Protein 3L6G (pdb70)

InterPro domains:
  IPR000515 ABC transporter type 1, transmembrane domain MetI-like [PF00528] (112-274)
  IPR000515 ABC transporter type 1, transmembrane domain MetI-like [PS50928] (94-273)
  IPR000515 ABC transporter type 1, transmembrane domain MetI-like [cd06261] (112-269)
  IPR007210 ABC-type glycine betaine transport system, substrate-binding domain [PF04069] (321-562)
  IPR035906 MetI-like superfamily [G3DSA:1.10.3720.10] (85-277)
  IPR035906 MetI-like superfamily [SSF161098] (88-275)

CATH classification: 3.40.190.10 (+1 more: 3.40.190.100)

Secondary structure (DSSP, 8-state):
-EEEEEEE-S-HHHHHHHHHHHHHHHHTTEEEEEEE--HHHHHHHHHTTSSSEEEEEEETTTTHHHHHHHGGGEEEEEEEEEEEEEEEEEETTS---BGGG-SSGGGGEEE---TT-HHHHHHHHHHTT-GGGTT-EEE---HHHHHHHHHHHHHTT----EEEEES-THHHHS-EEEPB-TT-TT---EEEEEEEETTHHHH-HHHHHHHHH----HHHHHHHHHHHHTT--HHHHHHHHHHHTHHHHHGGGS--

Foldseek 3Di:
DAEFFEEEAPDLLQLQQVLLLVLLVVVVPYDYHYYHDHPLVRLVCQLVVVGFKYQFAKDDPPCVVSCVVRVVSWAWLWFQEWFKFKAKKWAPPDPAAAPLPDACFPNLEEEEAACPDPLNVLVVVLLVPHPRSVPHYYDYDHPVVSVVVVVVCVVVVGIHIYTGIFPALVVVVGPMDGHHDVVQSRHGGIGRTMIGGVCCCPPRVQVVQLSSLNHDYRVLSNQLSNCVVVPDDSNVSSVVSCVVVVVSSVRSRDDD

Solvent-accessible surface area: 12550 Å² total; per-residue (Å²): 190,68,121,4,26,0,5,35,3,116,101,99,11,0,25,0,1,4,21,0,0,13,29,0,0,100,99,52,53,12,106,17,115,51,55,46,52,109,34,51,71,0,0,85,23,0,20,112,36,120,3,11,0,0,0,0,0,29,23,80,78,77,3,107,69,27,85,135,138,35,4,184,55,8,45,72,40,19,58,3,1,141,30,1,82,47,4,0,0,0,1,40,76,10,138,11,91,10,0,91,78,0,79,110,41,19,132,76,28,0,26,0,11,72,94,81,25,62,11,1,64,20,0,88,126,0,21,134,44,6,138,51,1,174,100,18,139,26,58,61,53,41,35,44,46,0,22,99,36,0,14,78,12,42,150,114,131,125,67,15,0,0,0,0,59,12,4,14,21,0,43,71,107,39,108,19,50,50,6,54,34,85,125,40,23,4,51,116,60,17,49,1,10,2,0,0,36,113,23,0,131,178,110,16,64,72,0,33,94,5,1,74,54,4,80,11,76,34,166,23,0,14,38,2,10,25,40,46,94,100,64,84,70,37,81,75,1,0,107,52,14,4,139,114,48,68,149,76,0,42,104,2,42,126,55,152

Nearest PDB structures (foldseek):
  3l6h-assembly1_A  TM=8.048E-01  e=1.068E-53  Lactococcus lactis
  7ahd-assembly1_A  TM=8.244E-01  e=5.109E-48  Lactococcus lactis subsp. lactis
  7ahh-assembly1_A  TM=7.921E-01  e=5.109E-48  Lactococcus lactis subsp. lactis
  3tmg-assembly4_D  TM=7.550E-01  e=5.437E-30  Borreliella burgdorferi
  2reg-assembly2_B  TM=7.180E-01  e=3.694E-23  unclassified

Organism: Lactococcus lactis subsp. lactis (strain IL1403) (NCBI:txid272623)

Radius of gyration: 19.83 Å; Cα contacts (8 Å, |Δi|>4): 473; chains: 1; bounding box: 38×62×31 Å

Sequence (256 aa):
DKKVDLVYMMNWDSEVASINVLTQAMKEHGFDVKTTALDNAVAWQTVANGQQADGMVSAWLPNTTHKTQWQKYGKSVDLLGPNLKGAKVGFVVPSYMNVNSIEDLTNQANKTITGIEPGAGVMAASEKTLNSYDNLKDWKLVPSSSGAMTVALGEAIKQHKDIVITGWSPHWMFNKYDLKYLADPKGTMGTSENINTIVRKGLKKENPEAYKVLDKFNWTTKDMEAVMLDIQNGKTPEEAAKNWIKDHQKEVDKWFKGS

Structure (mmCIF, N/CA/C/O backbone):
data_3L6G
#
_entry.id   3L6G
#
_cell.length_a   68.131
_cell.length_b   68.131
_cell.length_c   109.143
_cell.angle_alpha   90.000
_cell.angle_beta   90.000
_cell.angle_gamma   90.000
#
_symmetry.space_group_name_H-M   'P 41 21 2'
#
loop_
_entity.id
_entity.type
_entity.pdbx_description
1 polymer 'Betaine ABC transporter permease and substrate binding protein'
2 non-polymer 2-[3-(2-HYDROXY-1,1-DIHYDROXYMETHYL-ETHYLAMINO)-PROPYLAMINO]-2-HYDROXYMETHYL-PROPANE-1,3-DIOL
3 water water
#
loop_
_atom_site.group_PDB
_atom_site.id
_atom_site.type_symbol
_atom_site.label_atom_id
_atom_site.label_alt_id
_atom_site.label_comp_id
_atom_site.label_asym_id
_atom_site.label_entity_id
_atom_site.label_seq_id
_atom_site.pdbx_PDB_ins_code
_atom_site.Cartn_x
_atom_site.Cartn_y
_atom_site.Cartn_z
_atom_site.occupancy
_atom_site.B_iso_or_equiv
_atom_site.auth_seq_id
_atom_site.auth_comp_id
_atom_site.auth_asym_id
_atom_site.auth_atom_id
_atom_site.pdbx_PDB_model_num
ATOM 1 N N . ASP A 1 1 ? 36.134 -29.137 32.128 1.00 55.10 320 ASP A N 1
ATOM 2 C CA . ASP A 1 1 ? 34.759 -29.039 31.642 1.00 52.27 320 ASP A CA 1
ATOM 3 C C . ASP A 1 1 ? 33.985 -27.920 32.356 1.00 47.51 320 ASP A C 1
ATOM 4 O O . ASP A 1 1 ? 32.868 -28.111 32.831 1.00 47.85 320 ASP A O 1
ATOM 9 N N . LYS A 1 2 ? 34.600 -26.752 32.432 1.00 26.85 321 LYS A N 1
ATOM 10 C CA . LYS A 1 2 ? 33.985 -25.600 33.080 1.00 23.03 321 LYS A CA 1
ATOM 11 C C . LYS A 1 2 ? 33.155 -24.834 32.066 1.00 17.70 321 LYS A C 1
ATOM 12 O O . LYS A 1 2 ? 33.617 -24.609 30.937 1.00 17.53 321 LYS A O 1
ATOM 18 N N . LYS A 1 3 ? 31.939 -24.445 32.431 1.00 18.66 322 LYS A N 1
ATOM 19 C CA . LYS A 1 3 ? 31.132 -23.643 31.499 1.00 18.83 322 LYS A CA 1
ATOM 20 C C . LYS A 1 3 ? 30.263 -22.638 32.210 1.00 14.73 322 LYS A C 1
ATOM 21 O O . LYS A 1 3 ? 29.992 -22.803 33.400 1.00 14.02 322 LYS A O 1
ATOM 27 N N . VAL A 1 4 ? 29.769 -21.650 31.455 1.00 12.29 323 VAL A N 1
ATOM 28 C CA . VAL A 1 4 ? 28.895 -20.615 32.037 1.00 12.85 323 VAL A CA 1
ATOM 29 C C . VAL A 1 4 ? 28.115 -19.923 30.916 1.00 15.48 323 VAL A C 1
ATOM 30 O O . VAL A 1 4 ? 28.690 -19.678 29.831 1.00 17.08 323 VAL A O 1
ATOM 34 N N . ASP A 1 5 ? 26.838 -19.609 31.173 1.00 19.78 324 ASP A N 1
ATOM 35 C CA . ASP A 1 5 ? 25.896 -19.017 30.201 1.00 19.26 324 ASP A CA 1
ATOM 36 C C . ASP A 1 5 ? 25.461 -17.677 30.802 1.00 18.67 324 ASP A C 1
ATOM 37 O O . ASP A 1 5 ? 24.723 -17.649 31.770 1.00 18.29 324 ASP A O 1
ATOM 42 N N . LEU A 1 6 ? 25.954 -16.577 30.257 1.00 9.55 325 LEU A N 1
ATOM 43 C CA . LEU A 1 6 ? 25.683 -15.249 30.855 1.00 12.18 325 LEU A CA 1
ATOM 44 C C . LEU A 1 6 ? 24.836 -14.396 29.884 1.00 11.11 325 LEU A C 1
ATOM 45 O O . LEU A 1 6 ? 25.005 -14.488 28.659 1.00 13.36 325 LEU A O 1
ATOM 50 N N . VAL A 1 7 ? 23.991 -13.525 30.429 1.00 11.70 326 VAL A N 1
ATOM 51 C CA . VAL A 1 7 ? 23.180 -12.628 29.599 1.00 11.30 326 VAL A CA 1
ATOM 52 C C . VAL A 1 7 ? 23.441 -11.212 30.100 1.00 14.18 326 VAL A C 1
ATOM 53 O O . VAL A 1 7 ? 23.769 -11.023 31.270 1.00 11.49 326 VAL A O 1
ATOM 57 N N . TYR A 1 8 ? 23.300 -10.217 29.222 1.00 8.50 327 TYR A N 1
ATOM 58 C CA . TYR A 1 8 ? 23.444 -8.843 29.668 1.00 10.41 327 TYR A CA 1
ATOM 59 C C . TYR A 1 8 ? 22.532 -8.002 28.803 1.00 14.58 327 TYR A C 1
ATOM 60 O O . TYR A 1 8 ? 21.941 -8.523 27.871 1.00 10.49 327 TYR A O 1
ATOM 69 N N A MET A 1 9 ? 22.430 -6.713 29.125 0.45 14.57 328 MET A N 1
ATOM 70 N N B MET A 1 9 ? 22.393 -6.717 29.133 0.55 14.58 328 MET A N 1
ATOM 71 C CA A MET A 1 9 ? 21.713 -5.765 28.275 0.45 16.75 328 MET A CA 1
ATOM 72 C CA B MET A 1 9 ? 21.679 -5.790 28.248 0.55 16.75 328 MET A CA 1
ATOM 73 C C A MET A 1 9 ? 22.713 -4.853 27.581 0.45 18.41 328 MET A C 1
ATOM 74 C C B MET A 1 9 ? 22.688 -4.849 27.590 0.55 18.40 328 MET A C 1
ATOM 75 O O A MET A 1 9 ? 23.800 -4.596 28.096 0.45 15.12 328 MET A O 1
ATOM 76 O O B MET A 1 9 ? 23.758 -4.579 28.135 0.55 15.13 328 MET A O 1
ATOM 85 N N . ASN A 1 10 ? 22.347 -4.381 26.396 1.00 16.31 329 ASN A N 1
ATOM 86 C CA . ASN A 1 10 ? 23.320 -3.693 25.540 1.00 20.07 329 ASN A CA 1
ATOM 87 C C . ASN A 1 10 ? 23.530 -2.206 25.906 1.00 20.03 329 ASN A C 1
ATOM 88 O O . ASN A 1 10 ? 23.193 -1.327 25.134 1.00 23.98 329 ASN A O 1
ATOM 93 N N . TRP A 1 11 ? 24.038 -1.953 27.109 1.00 11.96 330 TRP A N 1
ATOM 94 C CA . TRP A 1 11 ? 24.421 -0.602 27.573 1.00 11.58 330 TRP A CA 1
ATOM 95 C C . TRP A 1 11 ? 25.954 -0.515 27.604 1.00 9.35 330 TRP A C 1
ATOM 96 O O . TRP A 1 11 ? 26.614 -1.549 27.838 1.00 12.47 330 TRP A O 1
ATOM 107 N N . ASP A 1 12 ? 26.534 0.666 27.416 1.00 12.98 331 ASP A N 1
ATOM 108 C CA . ASP A 1 12 ? 28.011 0.765 27.394 1.00 13.52 331 ASP A CA 1
ATOM 109 C C . ASP A 1 12 ? 28.690 0.241 28.691 1.00 14.16 331 ASP A C 1
ATOM 110 O O . ASP A 1 12 ? 29.784 -0.346 28.622 1.00 12.86 331 ASP A O 1
ATOM 115 N N . SER A 1 13 ? 28.056 0.442 29.854 1.00 10.79 332 SER A N 1
ATOM 116 C CA . SER A 1 13 ? 28.575 -0.112 31.108 1.00 8.61 332 SER A CA 1
ATOM 117 C C . SER A 1 13 ? 28.685 -1.629 31.059 1.00 12.31 332 SER A C 1
ATOM 118 O O . SER A 1 13 ? 29.729 -2.210 31.450 1.00 8.17 332 SER A O 1
ATOM 121 N N . GLU A 1 14 ? 27.591 -2.265 30.624 1.00 9.63 333 GLU A N 1
ATOM 122 C CA . GLU A 1 14 ? 27.505 -3.720 30.596 1.00 11.68 333 GLU A CA 1
ATOM 123 C C . GLU A 1 14 ? 28.394 -4.317 29.515 1.00 10.31 333 GLU A C 1
ATOM 124 O O . GLU A 1 14 ? 28.916 -5.389 29.689 1.00 12.67 333 GLU A O 1
ATOM 130 N N . VAL A 1 15 ? 28.532 -3.655 28.383 1.00 10.26 334 VAL A N 1
ATOM 131 C CA . VAL A 1 15 ? 29.461 -4.155 27.337 1.00 10.14 334 VAL A CA 1
ATOM 132 C C . VAL A 1 15 ? 30.869 -4.221 27.949 1.00 12.82 334 VAL A C 1
ATOM 133 O O . VAL A 1 15 ? 31.615 -5.197 27.744 1.00 13.05 334 VAL A O 1
ATOM 137 N N . ALA A 1 16 ? 31.223 -3.204 28.750 1.00 12.61 335 ALA A N 1
ATOM 138 C CA . ALA A 1 16 ? 32.549 -3.227 29.442 1.00 10.52 335 ALA A CA 1
ATOM 139 C C . ALA A 1 16 ? 32.678 -4.398 30.415 1.00 10.88 335 ALA A C 1
ATOM 140 O O . ALA A 1 16 ? 33.650 -5.157 30.361 1.00 11.18 335 ALA A O 1
ATOM 142 N N . SER A 1 17 ? 31.729 -4.533 31.344 1.00 10.36 336 SER A N 1
ATOM 143 C CA . SER A 1 17 ? 31.872 -5.568 32.375 1.00 9.06 336 SER A CA 1
ATOM 144 C C . SER A 1 17 ? 31.777 -6.955 31.782 1.00 11.24 336 SER A C 1
ATOM 145 O O . SER A 1 17 ? 32.523 -7.876 32.197 1.00 9.10 336 SER A O 1
ATOM 148 N N . ILE A 1 18 ? 30.871 -7.150 30.817 1.00 9.63 337 ILE A N 1
ATOM 149 C CA . ILE A 1 18 ? 30.652 -8.531 30.314 1.00 10.62 337 ILE A CA 1
ATOM 150 C C . ILE A 1 18 ? 31.863 -9.011 29.486 1.00 10.86 337 ILE A C 1
ATOM 151 O O . ILE A 1 18 ? 32.226 -10.194 29.519 1.00 11.40 337 ILE A O 1
ATOM 156 N N . ASN A 1 19 ? 32.565 -8.090 28.828 1.00 12.21 338 ASN A N 1
ATOM 157 C CA . ASN A 1 19 ? 33.770 -8.488 28.080 1.00 11.44 338 ASN A CA 1
ATOM 158 C C . ASN A 1 19 ? 34.968 -8.772 29.008 1.00 9.06 338 ASN A C 1
ATOM 159 O O . ASN A 1 19 ? 35.695 -9.702 28.779 1.00 10.45 338 ASN A O 1
ATOM 164 N N . VAL A 1 20 ? 35.148 -7.975 30.057 1.00 9.32 339 VAL A N 1
ATOM 165 C CA . VAL A 1 20 ? 36.160 -8.291 31.086 1.00 10.01 339 VAL A CA 1
ATOM 166 C C . VAL A 1 20 ? 35.859 -9.645 31.735 1.00 11.01 339 VAL A C 1
ATOM 167 O O . VAL A 1 20 ? 36.733 -10.504 31.851 1.00 11.48 339 VAL A O 1
ATOM 171 N N . LEU A 1 21 ? 34.626 -9.872 32.167 1.00 11.13 340 LEU A N 1
ATOM 172 C CA . LEU A 1 21 ? 34.348 -11.159 32.829 1.00 13.05 340 LEU A CA 1
ATOM 173 C C . LEU A 1 21 ? 34.506 -12.320 31.814 1.00 11.29 340 LEU A C 1
ATOM 174 O O . LEU A 1 21 ? 35.049 -13.414 32.155 1.00 9.23 340 LEU A O 1
ATOM 179 N N . THR A 1 22 ? 34.004 -12.130 30.591 1.00 10.47 341 THR A N 1
ATOM 180 C CA . THR A 1 22 ? 34.129 -13.179 29.577 1.00 9.49 341 THR A CA 1
ATOM 181 C C . THR A 1 22 ? 35.609 -13.515 29.304 1.00 10.22 341 THR A C 1
ATOM 182 O O . THR A 1 22 ? 35.997 -14.706 29.237 1.00 12.42 341 THR A O 1
ATOM 186 N N . GLN A 1 23 ? 36.424 -12.493 29.116 1.00 9.09 342 GLN A N 1
ATOM 187 C CA . GLN A 1 23 ? 37.822 -12.753 28.747 1.00 9.04 342 GLN A CA 1
ATOM 188 C C . GLN A 1 23 ? 38.548 -13.394 29.953 1.00 13.43 342 GLN A C 1
ATOM 189 O O . GLN A 1 23 ? 39.385 -14.300 29.782 1.00 12.47 342 GLN A O 1
ATOM 195 N N . ALA A 1 24 ? 38.237 -12.921 31.161 1.00 9.31 343 ALA A N 1
ATOM 196 C CA . ALA A 1 24 ? 38.818 -13.497 32.386 1.00 11.54 343 ALA A CA 1
ATOM 197 C C . ALA A 1 24 ? 38.452 -14.985 32.519 1.00 11.95 343 ALA A C 1
ATOM 198 O O . ALA A 1 24 ? 39.337 -15.835 32.706 1.00 10.25 343 ALA A O 1
ATOM 200 N N . MET A 1 25 ? 37.174 -15.329 32.343 1.00 8.73 344 MET A N 1
ATOM 201 C CA . MET A 1 25 ? 36.718 -16.724 32.518 1.00 9.67 344 MET A CA 1
ATOM 202 C C . MET A 1 25 ? 37.288 -17.624 31.410 1.00 13.39 344 MET A C 1
ATOM 203 O O . MET A 1 25 ? 37.690 -18.758 31.677 1.00 12.25 344 MET A O 1
ATOM 208 N N . LYS A 1 26 ? 37.345 -17.114 30.170 1.00 11.47 345 LYS A N 1
ATOM 209 C CA . LYS A 1 26 ? 38.030 -17.859 29.105 1.00 13.41 345 LYS A CA 1
ATOM 210 C C . LYS A 1 26 ? 39.485 -18.135 29.462 1.00 19.89 345 LYS A C 1
ATOM 211 O O . LYS A 1 26 ? 40.028 -19.213 29.181 1.00 14.62 345 LYS A O 1
ATOM 217 N N . GLU A 1 27 ? 40.136 -17.147 30.064 1.00 13.05 346 GLU A N 1
ATOM 218 C CA . GLU A 1 27 ? 41.558 -17.288 30.344 1.00 13.58 346 GLU A CA 1
ATOM 219 C C . GLU A 1 27 ? 41.758 -18.349 31.440 1.00 15.11 346 GLU A C 1
ATOM 220 O O . GLU A 1 27 ? 42.767 -19.050 31.505 1.00 14.80 346 GLU A O 1
ATOM 226 N N . HIS A 1 28 ? 40.767 -18.488 32.290 1.00 12.11 347 HIS A N 1
ATOM 227 C CA . HIS A 1 28 ? 40.793 -19.546 33.306 1.00 12.88 347 HIS A CA 1
ATOM 228 C C . HIS A 1 28 ? 40.077 -20.845 32.903 1.00 12.61 347 HIS A C 1
ATOM 229 O O . HIS A 1 28 ? 39.749 -21.670 33.768 1.00 16.44 347 HIS A O 1
ATOM 236 N N . GLY A 1 29 ? 39.856 -21.046 31.606 1.00 18.56 348 GLY A N 1
ATOM 237 C CA . GLY A 1 29 ? 39.454 -22.348 31.092 1.00 14.75 348 GLY A CA 1
ATOM 238 C C . GLY A 1 29 ? 37.949 -22.615 30.971 1.00 20.28 348 GLY A C 1
ATOM 239 O O . GLY A 1 29 ? 37.547 -23.762 30.680 1.00 16.57 348 GLY A O 1
ATOM 240 N N . PHE A 1 30 ? 37.112 -21.589 31.156 1.00 14.71 349 PHE A N 1
ATOM 241 C CA . PHE A 1 30 ? 35.676 -21.740 30.942 1.00 13.06 349 PHE A CA 1
ATOM 242 C C . PHE A 1 30 ? 35.271 -21.654 29.458 1.00 14.81 349 PHE A C 1
ATOM 243 O O . PHE A 1 30 ? 35.790 -20.865 28.696 1.00 13.74 349 PHE A O 1
ATOM 251 N N . ASP A 1 31 ? 34.297 -22.468 29.091 1.00 15.40 350 ASP A N 1
ATOM 252 C CA . ASP A 1 31 ? 33.518 -22.305 27.864 1.00 19.33 350 ASP A CA 1
ATOM 253 C C . ASP A 1 31 ? 32.406 -21.288 28.190 1.00 18.94 350 ASP A C 1
ATOM 254 O O . ASP A 1 31 ? 31.472 -21.590 28.948 1.00 21.82 350 ASP A O 1
ATOM 259 N N . VAL A 1 32 ? 32.522 -20.080 27.636 1.00 15.28 351 VAL A N 1
ATOM 260 C CA . VAL A 1 32 ? 31.618 -18.974 27.997 1.00 14.14 351 VAL A CA 1
ATOM 261 C C . VAL A 1 32 ? 30.691 -18.660 26.826 1.00 16.38 351 VAL A C 1
ATOM 262 O O . VAL A 1 32 ? 31.150 -18.450 25.728 1.00 16.37 351 VAL A O 1
ATOM 266 N N . LYS A 1 33 ? 29.393 -18.670 27.077 1.00 14.71 352 LYS A N 1
ATOM 267 C CA . LYS A 1 33 ? 28.385 -18.202 26.144 1.00 12.63 352 LYS A CA 1
ATOM 268 C C . LYS A 1 33 ? 27.863 -16.893 26.723 1.00 16.75 352 LYS A C 1
ATOM 269 O O . LYS A 1 33 ? 27.551 -16.844 27.908 1.00 15.90 352 LYS A O 1
ATOM 275 N N . THR A 1 34 ? 27.791 -15.829 25.925 1.00 14.07 353 THR A N 1
ATOM 276 C CA . THR A 1 34 ? 27.201 -14.552 26.397 1.00 15.89 353 THR A CA 1
ATOM 277 C C . THR A 1 34 ? 26.272 -14.002 25.316 1.00 17.13 353 THR A C 1
ATOM 278 O O . THR A 1 34 ? 26.570 -14.097 24.127 1.00 17.05 353 THR A O 1
ATOM 282 N N . THR A 1 35 ? 25.141 -13.469 25.718 1.00 13.42 354 THR A N 1
ATOM 283 C CA . THR A 1 35 ? 24.151 -13.004 24.769 1.00 12.12 354 THR A CA 1
ATOM 284 C C . THR A 1 35 ? 23.500 -11.743 25.311 1.00 11.79 354 THR A C 1
ATOM 285 O O . THR A 1 35 ? 23.099 -11.687 26.467 1.00 13.41 354 THR A O 1
ATOM 289 N N . ALA A 1 36 ? 23.370 -10.747 24.464 1.00 9.16 355 ALA A N 1
ATOM 290 C CA . ALA A 1 36 ? 22.671 -9.526 24.855 1.00 9.78 355 ALA A CA 1
ATOM 291 C C . ALA A 1 36 ? 21.186 -9.717 24.614 1.00 13.93 355 ALA A C 1
ATOM 292 O O . ALA A 1 36 ? 20.789 -10.215 23.551 1.00 12.88 355 ALA A O 1
ATOM 294 N N . LEU A 1 37 ? 20.369 -9.288 25.576 1.00 13.27 356 LEU A N 1
ATOM 295 C CA . LEU A 1 37 ? 18.913 -9.362 25.493 1.00 13.75 356 LEU A CA 1
ATOM 296 C C . LEU A 1 37 ? 18.277 -8.092 26.049 1.00 15.03 356 LEU A C 1
ATOM 297 O O . LEU A 1 37 ? 18.911 -7.355 26.806 1.00 15.47 356 LEU A O 1
ATOM 302 N N . ASP A 1 38 ? 16.994 -7.861 25.741 1.00 10.77 357 ASP A N 1
ATOM 303 C CA . ASP A 1 38 ? 16.284 -6.730 26.353 1.00 12.58 357 ASP A CA 1
ATOM 304 C C . ASP A 1 38 ? 16.337 -6.942 27.869 1.00 11.70 357 ASP A C 1
ATOM 305 O O . ASP A 1 38 ? 16.401 -8.083 28.343 1.00 13.63 357 ASP A O 1
ATOM 310 N N . ASN A 1 39 ? 16.275 -5.873 28.619 1.00 16.63 358 ASN A N 1
ATOM 311 C CA . ASN A 1 39 ? 16.371 -5.952 30.067 1.00 20.61 358 ASN A CA 1
ATOM 312 C C . ASN A 1 39 ? 15.371 -6.941 30.739 1.00 20.51 358 ASN A C 1
ATOM 313 O O . ASN A 1 39 ? 15.777 -7.817 31.498 1.00 17.50 358 ASN A O 1
ATOM 318 N N . ALA A 1 40 ? 14.078 -6.825 30.451 1.00 17.36 359 ALA A N 1
ATOM 319 C CA . ALA A 1 40 ? 13.089 -7.737 31.047 1.00 18.90 359 ALA A CA 1
ATOM 320 C C . ALA A 1 40 ? 13.315 -9.209 30.606 1.00 17.83 359 ALA A C 1
ATOM 321 O O . ALA A 1 40 ? 13.090 -10.181 31.346 1.00 15.18 359 ALA A O 1
ATOM 323 N N . VAL A 1 41 ? 13.725 -9.379 29.370 1.00 13.52 360 VAL A N 1
ATOM 324 C CA . VAL A 1 41 ? 13.993 -10.694 28.861 1.00 14.27 360 VAL A CA 1
ATOM 325 C C . VAL A 1 41 ? 15.208 -11.296 29.588 1.00 16.05 360 VAL A C 1
ATOM 326 O O . VAL A 1 41 ? 15.184 -12.453 29.992 1.00 13.20 360 VAL A O 1
ATOM 330 N N . ALA A 1 42 ? 16.274 -10.528 29.753 1.00 11.14 361 ALA A N 1
ATOM 331 C CA . ALA A 1 42 ? 17.449 -11.056 30.435 1.00 13.65 361 ALA A CA 1
ATOM 332 C C . ALA A 1 42 ? 17.093 -11.523 31.861 1.00 11.94 361 ALA A C 1
ATOM 333 O O . ALA A 1 42 ? 17.522 -12.598 32.337 1.00 10.58 361 ALA A O 1
ATOM 335 N N . TRP A 1 43 ? 16.295 -10.726 32.548 1.00 11.00 362 TRP A N 1
ATOM 336 C CA . TRP A 1 43 ? 15.948 -11.068 33.956 1.00 10.27 362 TRP A CA 1
ATOM 337 C C . TRP A 1 43 ? 15.152 -12.385 33.991 1.00 11.63 362 TRP A C 1
ATOM 338 O O . TRP A 1 43 ? 15.372 -13.272 34.850 1.00 8.88 362 TRP A O 1
ATOM 349 N N . GLN A 1 44 ? 14.232 -12.534 33.024 1.00 10.93 363 GLN A N 1
ATOM 350 C CA . GLN A 1 44 ? 13.380 -13.695 33.060 1.00 10.33 363 GLN A CA 1
ATOM 351 C C . GLN A 1 44 ? 14.183 -14.938 32.757 1.00 11.16 363 GLN A C 1
ATOM 352 O O . GLN A 1 44 ? 13.858 -15.987 33.277 1.00 10.19 363 GLN A O 1
ATOM 358 N N . THR A 1 45 ? 15.178 -14.847 31.859 1.00 9.53 364 THR A N 1
ATOM 359 C CA . THR A 1 45 ? 15.980 -16.038 31.560 1.00 10.12 364 THR A CA 1
ATOM 360 C C . THR A 1 45 ? 16.728 -16.517 32.784 1.00 11.36 364 THR A C 1
ATOM 361 O O . THR A 1 45 ? 16.868 -17.724 32.994 1.00 9.66 364 THR A O 1
ATOM 365 N N . VAL A 1 46 ? 17.193 -15.590 33.610 1.00 11.09 365 VAL A N 1
ATOM 366 C CA . VAL A 1 46 ? 17.915 -15.993 34.842 1.00 10.22 365 VAL A CA 1
ATOM 367 C C . VAL A 1 46 ? 16.887 -16.538 35.863 1.00 10.33 365 VAL A C 1
ATOM 368 O O . VAL A 1 46 ? 17.134 -17.566 36.500 1.00 11.74 365 VAL A O 1
ATOM 372 N N . ALA A 1 47 ? 15.730 -15.873 35.982 1.00 10.86 366 ALA A N 1
ATOM 373 C CA . ALA A 1 47 ? 14.679 -16.280 36.966 1.00 10.07 366 ALA A CA 1
ATOM 374 C C . ALA A 1 47 ? 14.176 -17.692 36.660 1.00 14.86 366 ALA A C 1
ATOM 375 O O . ALA A 1 47 ? 13.864 -18.461 37.585 1.00 16.75 366 ALA A O 1
ATOM 377 N N . ASN A 1 48 ? 14.146 -18.054 35.370 1.00 8.40 367 ASN A N 1
ATOM 378 C CA . ASN A 1 48 ? 13.627 -19.396 34.941 1.00 9.71 367 ASN A CA 1
ATOM 379 C C . ASN A 1 48 ? 14.709 -20.441 34.719 1.00 15.60 367 ASN A C 1
ATOM 380 O O . ASN A 1 48 ? 14.422 -21.573 34.338 1.00 15.19 367 ASN A O 1
ATOM 385 N N . GLY A 1 49 ? 15.957 -20.022 34.889 1.00 10.45 368 GLY A N 1
ATOM 386 C CA . GLY A 1 49 ? 17.094 -20.906 34.781 1.00 11.55 368 GLY A CA 1
ATOM 387 C C . GLY A 1 49 ? 17.562 -21.177 33.373 1.00 15.44 368 GLY A C 1
ATOM 388 O O . GLY A 1 49 ? 18.335 -22.094 33.163 1.00 15.08 368 GLY A O 1
ATOM 389 N N A GLN A 1 50 ? 17.065 -20.397 32.411 0.51 11.69 369 GLN A N 1
ATOM 390 N N B GLN A 1 50 ? 17.091 -20.396 32.408 0.49 11.79 369 GLN A N 1
ATOM 391 C CA A GLN A 1 50 ? 17.478 -20.502 31.004 0.51 11.33 369 GLN A CA 1
ATOM 392 C CA B GLN A 1 50 ? 17.509 -20.582 31.019 0.49 11.23 369 GLN A CA 1
ATOM 393 C C A GLN A 1 50 ? 18.935 -20.065 30.831 0.51 14.02 369 GLN A C 1
ATOM 394 C C B GLN A 1 50 ? 18.931 -20.036 30.799 0.49 14.02 369 GLN A C 1
ATOM 395 O O A GLN A 1 50 ? 19.643 -20.538 29.940 0.51 14.49 369 GLN A O 1
ATOM 396 O O B GLN A 1 50 ? 19.618 -20.419 29.848 0.49 14.20 369 GLN A O 1
ATOM 407 N N . ALA A 1 51 ? 19.359 -19.136 31.689 1.00 11.99 370 ALA A N 1
ATOM 408 C CA . ALA A 1 51 ? 20.726 -18.622 31.704 1.00 11.06 370 ALA A CA 1
ATOM 409 C C . ALA A 1 51 ? 21.267 -18.750 33.157 1.00 10.87 370 ALA A C 1
ATOM 410 O O . ALA A 1 51 ? 20.497 -18.804 34.112 1.00 10.93 370 ALA A O 1
ATOM 412 N N . ASP A 1 52 ? 22.576 -18.792 33.316 1.00 8.05 371 ASP A N 1
ATOM 413 C CA . ASP A 1 52 ? 23.183 -18.970 34.639 1.00 9.96 371 ASP A CA 1
ATOM 414 C C . ASP A 1 52 ? 23.149 -17.698 35.485 1.00 9.14 371 ASP A C 1
ATOM 415 O O . ASP A 1 52 ? 23.046 -17.795 36.719 1.00 7.58 371 ASP A O 1
ATOM 420 N N . GLY A 1 53 ? 23.318 -16.536 34.853 1.00 11.89 372 GLY A N 1
ATOM 421 C CA . GLY A 1 53 ? 23.336 -15.293 35.623 1.00 12.75 372 GLY A CA 1
ATOM 422 C C . GLY A 1 53 ? 23.562 -14.050 34.801 1.00 12.16 372 GLY A C 1
ATOM 423 O O . GLY A 1 53 ? 23.670 -14.101 33.575 1.00 10.36 372 GLY A O 1
ATOM 424 N N . MET A 1 54 ? 23.680 -12.932 35.487 1.00 8.46 373 MET A N 1
ATOM 425 C CA . MET A 1 54 ? 23.972 -11.641 34.857 1.00 12.34 373 MET A CA 1
ATOM 426 C C . MET A 1 54 ? 24.704 -10.830 35.881 1.00 11.77 373 MET A C 1
ATOM 427 O O . MET A 1 54 ? 24.550 -11.056 37.079 1.00 13.32 373 MET A O 1
ATOM 432 N N . VAL A 1 55 ? 25.543 -9.908 35.427 1.00 6.44 374 VAL A N 1
ATOM 433 C CA . VAL A 1 55 ? 26.314 -9.100 36.352 1.00 9.68 374 VAL A CA 1
ATOM 434 C C . VAL A 1 55 ? 25.786 -7.681 36.175 1.00 14.11 374 VAL A C 1
ATOM 435 O O . VAL A 1 55 ? 26.493 -6.714 36.486 1.00 8.84 374 VAL A O 1
ATOM 439 N N . SER A 1 56 ? 24.540 -7.564 35.701 1.00 9.47 375 SER A N 1
ATOM 440 C CA . SER A 1 56 ? 24.027 -6.225 35.284 1.00 10.39 375 SER A CA 1
ATOM 441 C C . SER A 1 56 ? 22.782 -5.770 36.051 1.00 10.35 375 SER A C 1
ATOM 442 O O . SER A 1 56 ? 21.984 -4.939 35.525 1.00 11.44 375 SER A O 1
ATOM 445 N N . ALA A 1 57 ? 22.623 -6.266 37.269 1.00 11.25 376 ALA A N 1
ATOM 446 C CA . ALA A 1 57 ? 21.456 -5.912 38.098 1.00 11.09 376 ALA A CA 1
ATOM 447 C C . ALA A 1 57 ? 21.652 -4.595 38.847 1.00 13.84 376 ALA A C 1
ATOM 448 O O . ALA A 1 57 ? 22.395 -4.514 39.810 1.00 10.30 376 ALA A O 1
ATOM 450 N N . TRP A 1 58 ? 20.993 -3.532 38.381 1.00 11.92 377 TRP A N 1
ATOM 451 C CA . TRP A 1 58 ? 21.222 -2.194 38.950 1.00 8.37 377 TRP A CA 1
ATOM 452 C C . TRP A 1 58 ? 20.173 -1.930 40.063 1.00 14.16 377 TRP A C 1
ATOM 453 O O . TRP A 1 58 ? 18.994 -1.872 39.789 1.00 13.51 377 TRP A O 1
ATOM 464 N N . LEU A 1 59 ? 20.618 -1.821 41.315 1.00 10.76 378 LEU A N 1
ATOM 465 C CA . LEU A 1 59 ? 19.677 -1.804 42.457 1.00 13.68 378 LEU A CA 1
ATOM 466 C C . LEU A 1 59 ? 20.039 -0.675 43.429 1.00 15.56 378 LEU A C 1
ATOM 467 O O . LEU A 1 59 ? 21.204 -0.380 43.579 1.00 14.56 378 LEU A O 1
ATOM 472 N N . PRO A 1 60 ? 19.038 -0.092 44.123 1.00 24.08 379 PRO A N 1
ATOM 473 C CA . PRO A 1 60 ? 17.642 -0.543 44.188 1.00 16.86 379 PRO A CA 1
ATOM 474 C C . PRO A 1 60 ? 16.687 0.098 43.195 1.00 21.16 379 PRO A C 1
ATOM 475 O O . PRO A 1 60 ? 15.595 -0.423 43.013 1.00 19.08 379 PRO A O 1
ATOM 479 N N . ASN A 1 61 ? 17.055 1.205 42.559 1.00 21.09 380 ASN A N 1
ATOM 480 C CA . ASN A 1 61 ? 16.063 1.940 41.764 1.00 17.62 380 ASN A CA 1
ATOM 481 C C . ASN A 1 61 ? 15.944 1.580 40.274 1.00 16.67 380 ASN A C 1
ATOM 482 O O . ASN A 1 61 ? 14.839 1.392 39.768 1.00 17.87 380 ASN A O 1
ATOM 487 N N A THR A 1 62 ? 17.058 1.539 39.549 0.18 14.83 381 THR A N 1
ATOM 488 N N B THR A 1 62 ? 17.082 1.480 39.585 0.82 14.68 381 THR A N 1
ATOM 489 C CA A THR A 1 62 ? 16.988 1.388 38.095 0.18 13.68 381 THR A CA 1
ATOM 490 C CA B THR A 1 62 ? 17.059 1.383 38.128 0.82 13.53 381 THR A CA 1
ATOM 491 C C A THR A 1 62 ? 16.222 0.128 37.695 0.18 15.83 381 THR A C 1
ATOM 492 C C B THR A 1 62 ? 16.314 0.127 37.642 0.82 15.82 381 THR A C 1
ATOM 493 O O A THR A 1 62 ? 15.330 0.181 36.843 0.18 16.91 381 THR A O 1
ATOM 494 O O B THR A 1 62 ? 15.516 0.198 36.688 0.82 17.14 381 THR A O 1
ATOM 501 N N . HIS A 1 63 ? 16.558 -1.000 38.312 1.00 10.84 382 HIS A N 1
ATOM 502 C CA . HIS A 1 63 ? 15.831 -2.249 38.038 1.00 12.16 382 HIS A CA 1
ATOM 503 C C . HIS A 1 63 ? 14.762 -2.594 39.117 1.00 13.80 382 HIS A C 1
ATOM 504 O O . HIS A 1 63 ? 14.472 -3.753 39.371 1.00 13.31 382 HIS A O 1
ATOM 511 N N . LYS A 1 64 ? 14.186 -1.578 39.755 1.00 17.87 383 LYS A N 1
ATOM 512 C CA . LYS A 1 64 ? 13.194 -1.820 40.820 1.00 18.61 383 LYS A CA 1
ATOM 513 C C . LYS A 1 64 ? 12.066 -2.737 40.321 1.00 19.34 383 LYS A C 1
ATOM 514 O O . LYS A 1 64 ? 11.660 -3.682 40.995 1.00 18.51 383 LYS A O 1
ATOM 520 N N . THR A 1 65 ? 11.552 -2.461 39.134 1.00 17.04 384 THR A N 1
ATOM 521 C CA . THR A 1 65 ? 10.424 -3.234 38.638 1.00 17.32 384 THR A CA 1
ATOM 522 C C . THR A 1 65 ? 10.819 -4.700 38.451 1.00 19.40 384 THR A C 1
ATOM 523 O O . THR A 1 65 ? 10.080 -5.609 38.840 1.00 18.23 384 THR A O 1
ATOM 527 N N . GLN A 1 66 ? 11.961 -4.943 37.812 1.00 14.01 385 GLN A N 1
ATOM 528 C CA . GLN A 1 66 ? 12.379 -6.309 37.585 1.00 14.43 385 GLN A CA 1
ATOM 529 C C . GLN A 1 66 ? 12.651 -7.035 38.932 1.00 9.63 385 GLN A C 1
ATOM 530 O O . GLN A 1 66 ? 12.378 -8.210 39.075 1.00 11.53 385 GLN A O 1
ATOM 536 N N . TRP A 1 67 ? 13.275 -6.340 39.881 1.00 10.68 386 TRP A N 1
ATOM 537 C CA . TRP A 1 67 ? 13.577 -6.943 41.187 1.00 10.09 386 TRP A CA 1
ATOM 538 C C . TRP A 1 67 ? 12.239 -7.296 41.885 1.00 12.78 386 TRP A C 1
ATOM 539 O O . TRP A 1 67 ? 12.129 -8.338 42.523 1.00 11.77 386 TRP A O 1
ATOM 550 N N . GLN A 1 68 ? 11.199 -6.470 41.709 1.00 12.03 387 GLN A N 1
ATOM 551 C CA . GLN A 1 68 ? 9.886 -6.786 42.318 1.00 14.03 387 GLN A CA 1
ATOM 552 C C . GLN A 1 68 ? 9.271 -8.058 41.718 1.00 16.59 387 GLN A C 1
ATOM 553 O O . GLN A 1 68 ? 8.757 -8.902 42.445 1.00 18.39 387 GLN A O 1
ATOM 559 N N . LYS A 1 69 ? 9.338 -8.183 40.382 1.00 15.40 388 LYS A N 1
ATOM 560 C CA . LYS A 1 69 ? 8.840 -9.378 39.678 1.00 14.87 388 LYS A CA 1
ATOM 561 C C . LYS A 1 69 ? 9.640 -10.649 39.911 1.00 16.91 388 LYS A C 1
ATOM 562 O O . LYS A 1 69 ? 9.061 -11.712 40.086 1.00 14.03 388 LYS A O 1
ATOM 568 N N . TYR A 1 70 ? 10.972 -10.556 39.886 1.00 12.69 389 TYR A N 1
ATOM 569 C CA . TYR A 1 70 ? 11.819 -11.758 39.802 1.00 13.41 389 TYR A CA 1
ATOM 570 C C . TYR A 1 70 ? 12.763 -11.980 40.990 1.00 11.85 389 TYR A C 1
ATOM 571 O O . TYR A 1 70 ? 13.406 -13.036 41.079 1.00 14.12 389 TYR A O 1
ATOM 580 N N . GLY A 1 71 ? 12.873 -11.003 41.873 1.00 13.51 390 GLY A N 1
ATOM 581 C CA . GLY A 1 71 ? 13.916 -11.048 42.921 1.00 14.76 390 GLY A CA 1
ATOM 582 C C . GLY A 1 71 ? 13.846 -12.284 43.790 1.00 17.73 390 GLY A C 1
ATOM 583 O O . GLY A 1 71 ? 14.870 -12.907 44.111 1.00 13.95 390 GLY A O 1
ATOM 584 N N . LYS A 1 72 ? 12.630 -12.675 44.167 1.00 10.61 391 LYS A N 1
ATOM 585 C CA . LYS A 1 72 ? 12.495 -13.784 45.069 1.00 14.38 391 LYS A CA 1
ATOM 586 C C . LYS A 1 72 ? 12.785 -15.096 44.294 1.00 14.41 391 LYS A C 1
ATOM 587 O O . LYS A 1 72 ? 12.986 -16.129 44.904 1.00 17.29 391 LYS A O 1
ATOM 593 N N . SER A 1 73 ? 12.849 -15.027 42.962 1.00 13.15 392 SER A N 1
ATOM 594 C CA . SER A 1 73 ? 13.107 -16.221 42.134 1.00 14.16 392 SER A CA 1
ATOM 595 C C . SER A 1 73 ? 14.5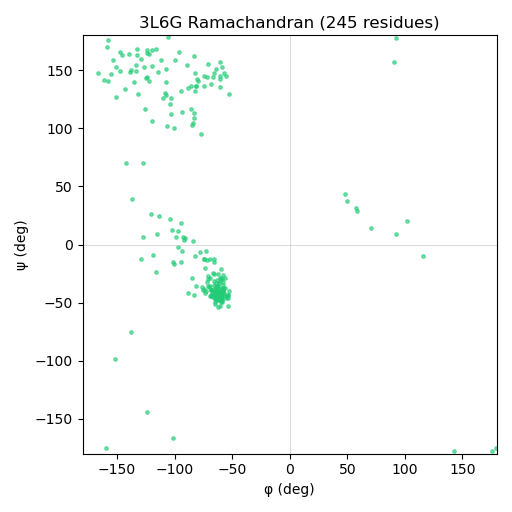74 -16.375 41.670 1.00 12.38 392 SER A C 1
ATOM 596 O O . SER A 1 73 ? 14.907 -17.262 40.868 1.00 14.21 392 SER A O 1
ATOM 599 N N . VAL A 1 74 ? 15.457 -15.518 42.152 1.00 12.56 393 VAL A N 1
ATOM 600 C CA . VAL A 1 74 ? 16.873 -15.592 41.773 1.00 9.88 393 VAL A CA 1
ATOM 601 C C . VAL A 1 74 ? 17.727 -15.490 43.048 1.00 14.87 393 VAL A C 1
ATOM 602 O O . VAL A 1 74 ? 17.215 -15.157 44.080 1.00 13.31 393 VAL A O 1
ATOM 606 N N . ASP A 1 75 ? 19.020 -15.772 42.954 1.00 13.04 394 ASP A N 1
ATOM 607 C CA . ASP A 1 75 ? 19.909 -15.609 44.093 1.00 12.70 394 ASP A CA 1
ATOM 608 C C . ASP A 1 75 ? 20.709 -14.313 43.852 1.00 15.69 394 ASP A C 1
ATOM 609 O O . ASP A 1 75 ? 21.535 -14.263 42.908 1.00 13.78 394 ASP A O 1
ATOM 614 N N . LEU A 1 76 ? 20.465 -13.274 44.666 1.00 13.25 395 LEU A N 1
ATOM 615 C CA . LEU A 1 76 ? 21.279 -12.034 44.539 1.00 9.94 395 LEU A CA 1
ATOM 616 C C . LEU A 1 76 ? 22.577 -12.243 45.315 1.00 13.59 395 LEU A C 1
ATOM 617 O O . LEU A 1 76 ? 22.539 -12.371 46.553 1.00 14.66 395 LEU A O 1
ATOM 622 N N . LEU A 1 77 ? 23.705 -12.300 44.616 1.00 7.37 396 LEU A N 1
ATOM 623 C CA . LEU A 1 77 ? 24.955 -12.670 45.261 1.00 8.26 396 LEU A CA 1
ATOM 624 C C . LEU A 1 77 ? 25.533 -11.437 45.978 1.00 13.52 396 LEU A C 1
ATOM 625 O O . LEU A 1 77 ? 26.125 -11.574 47.050 1.00 16.40 396 LEU A O 1
ATOM 630 N N . GLY A 1 78 ? 25.355 -10.257 45.377 1.00 11.87 397 GLY A N 1
ATOM 631 C CA . GLY A 1 78 ? 25.867 -9.035 45.976 1.00 12.10 397 GLY A CA 1
ATOM 632 C C . GLY A 1 78 ? 26.400 -8.083 44.915 1.00 10.93 397 GLY A C 1
ATOM 633 O O . GLY A 1 78 ? 26.313 -8.383 43.710 1.00 12.24 397 GLY A O 1
ATOM 634 N N . PRO A 1 79 ? 26.942 -6.939 45.363 1.00 10.17 398 PRO A N 1
ATOM 635 C CA . PRO A 1 79 ? 27.389 -5.887 44.437 1.00 10.55 398 PRO A CA 1
ATOM 636 C C . PRO A 1 79 ? 28.705 -6.309 43.759 1.00 11.44 398 PRO A C 1
ATOM 637 O O . PRO A 1 79 ? 29.621 -6.868 44.418 1.00 13.59 398 PRO A O 1
ATOM 641 N N . ASN A 1 80 ? 28.795 -6.088 42.462 1.00 8.21 399 ASN A N 1
ATOM 642 C CA . ASN A 1 80 ? 30.076 -6.192 41.774 1.00 6.04 399 ASN A CA 1
ATOM 643 C C . ASN A 1 80 ? 30.728 -4.827 41.493 1.00 8.96 399 ASN A C 1
ATOM 644 O O . ASN A 1 80 ? 31.928 -4.735 41.195 1.00 12.26 399 ASN A O 1
ATOM 649 N N . LEU A 1 81 ? 29.943 -3.761 41.622 1.00 7.98 400 LEU A N 1
ATOM 650 C CA . LEU A 1 81 ? 30.451 -2.390 41.459 1.00 6.75 400 LEU A CA 1
ATOM 651 C C . LEU A 1 81 ? 29.625 -1.435 42.305 1.00 10.23 400 LEU A C 1
ATOM 652 O O . LEU A 1 81 ? 28.393 -1.411 42.216 1.00 9.16 400 LEU A O 1
ATOM 657 N N . LYS A 1 82 ? 30.310 -0.645 43.146 1.00 9.36 401 LYS A N 1
ATOM 658 C CA . LYS A 1 82 ? 29.590 0.197 44.098 1.00 9.81 401 LYS A CA 1
ATOM 659 C C . LYS A 1 82 ? 29.674 1.668 43.665 1.00 13.28 401 LYS A C 1
ATOM 660 O O . LYS A 1 82 ? 30.710 2.101 43.206 1.00 14.77 401 LYS A O 1
ATOM 666 N N . GLY A 1 83 ? 28.583 2.407 43.796 1.00 12.37 402 GLY A N 1
ATOM 667 C CA . GLY A 1 83 ? 28.657 3.865 43.764 1.00 12.71 402 GLY A CA 1
ATOM 668 C C . GLY A 1 83 ? 28.234 4.508 42.447 1.00 13.47 402 GLY A C 1
ATOM 669 O O . GLY A 1 83 ? 28.598 5.649 42.156 1.00 12.75 402 GLY A O 1
ATOM 670 N N . ALA A 1 84 ? 27.476 3.787 41.631 1.00 9.55 403 ALA A N 1
ATOM 671 C CA . ALA A 1 84 ? 26.883 4.404 40.442 1.00 10.57 403 ALA A CA 1
ATOM 672 C C . ALA A 1 84 ? 25.990 5.536 40.933 1.00 10.78 403 ALA A C 1
ATOM 673 O 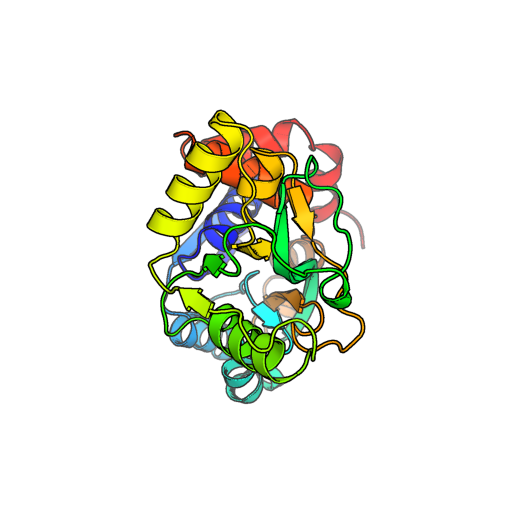O . ALA A 1 84 ? 25.347 5.406 41.941 1.00 12.37 403 ALA A O 1
ATOM 675 N N . LYS A 1 85 ? 25.948 6.644 40.208 1.00 12.79 404 LYS A N 1
ATOM 676 C CA . LYS A 1 85 ? 25.117 7.775 40.654 1.00 10.82 404 LYS A CA 1
ATOM 677 C C . LYS A 1 85 ? 24.775 8.701 39.482 1.00 14.17 404 LYS A C 1
ATOM 678 O O . LYS A 1 85 ? 25.292 8.506 38.367 1.00 11.46 404 LYS A O 1
ATOM 684 N N . VAL A 1 86 ? 23.951 9.726 39.744 1.00 11.04 405 VAL A N 1
ATOM 685 C CA . VAL A 1 86 ? 23.735 10.802 38.769 1.00 13.36 405 VAL A CA 1
ATOM 686 C C . VAL A 1 86 ? 23.848 12.146 39.500 1.00 13.63 405 VAL A C 1
ATOM 687 O O . VAL A 1 86 ? 23.764 12.211 40.737 1.00 12.83 405 VAL A O 1
ATOM 691 N N . GLY A 1 87 ? 24.032 13.236 38.752 1.00 10.96 406 GLY A N 1
ATOM 692 C CA . GLY A 1 87 ? 24.081 14.545 39.396 1.00 10.50 406 GLY A CA 1
ATOM 693 C C . GLY A 1 87 ? 24.402 15.650 38.398 1.00 12.64 406 GLY A C 1
ATOM 694 O O . GLY A 1 87 ? 24.533 15.369 37.210 1.00 1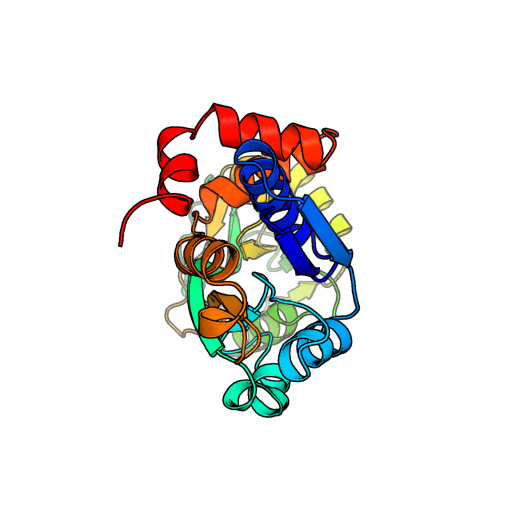2.18 406 GLY A O 1
ATOM 695 N N . PHE A 1 88 ? 24.525 16.890 38.889 1.00 11.24 407 PHE A N 1
ATOM 696 C CA . PHE A 1 88 ? 25.013 17.986 38.081 1.00 9.25 407 PHE A CA 1
ATOM 697 C C . PHE A 1 88 ? 26.541 17.881 38.113 1.00 13.09 407 PHE A C 1
ATOM 698 O O . PHE A 1 88 ? 27.130 17.744 39.184 1.00 15.05 407 PHE A O 1
ATOM 706 N N . VAL A 1 89 ? 27.165 17.972 36.937 1.00 8.50 408 VAL A N 1
ATOM 707 C CA . VAL A 1 89 ? 28.611 17.866 36.809 1.00 8.78 408 VAL A CA 1
ATOM 708 C C . VAL A 1 89 ? 29.192 19.107 36.121 1.00 11.37 408 VAL A C 1
ATOM 709 O O . VAL A 1 89 ? 28.579 19.639 35.188 1.00 11.20 408 VAL A O 1
ATOM 713 N N . VAL A 1 90 ? 30.379 19.533 36.546 1.00 12.46 409 VAL A N 1
ATOM 714 C CA . VAL A 1 90 ? 31.053 20.682 35.939 1.00 12.04 409 VAL A CA 1
ATOM 715 C C . VAL A 1 90 ? 32.515 20.338 35.673 1.00 13.32 409 VAL A C 1
ATOM 716 O O . VAL A 1 90 ? 33.060 19.481 36.340 1.00 11.11 409 VAL A O 1
ATOM 720 N N . PRO A 1 91 ? 33.157 20.996 34.700 1.00 14.72 410 PRO A N 1
ATOM 721 C CA . PRO A 1 91 ? 34.626 20.860 34.643 1.00 15.54 410 PRO A CA 1
ATOM 722 C C . PRO A 1 91 ? 35.297 21.287 35.970 1.00 20.10 410 PRO A C 1
ATOM 723 O O . PRO A 1 91 ? 34.816 22.160 36.681 1.00 15.67 410 PRO A O 1
ATOM 727 N N . SER A 1 92 ? 36.401 20.644 36.312 1.00 15.06 411 SER A N 1
ATOM 728 C CA . SER A 1 92 ? 36.996 20.899 37.604 1.00 22.06 411 SER A CA 1
ATOM 729 C C . SER A 1 92 ? 37.530 22.323 37.710 1.00 19.13 411 SER A C 1
ATOM 730 O O . SER A 1 92 ? 37.603 22.873 38.818 1.00 22.84 411 SER A O 1
ATOM 733 N N . TYR A 1 93 ? 37.851 22.935 36.575 1.00 16.79 412 TYR A N 1
ATOM 734 C CA . TYR A 1 93 ? 38.278 24.336 36.586 1.00 22.66 412 TYR A CA 1
ATOM 735 C C . TYR A 1 93 ? 37.222 25.339 37.016 1.00 24.76 412 TYR A C 1
ATOM 736 O O . TYR A 1 93 ? 37.562 26.496 37.241 1.00 21.73 412 TYR A O 1
ATOM 745 N N . MET A 1 94 ? 35.950 24.947 37.097 1.00 20.35 413 MET A N 1
ATOM 746 C CA . MET A 1 94 ? 34.920 25.889 37.575 1.00 18.26 413 MET A CA 1
ATOM 747 C C . MET A 1 94 ? 34.961 25.908 39.113 1.00 22.81 413 MET A C 1
ATOM 748 O O . MET A 1 94 ? 35.003 24.869 39.741 1.00 24.96 413 MET A O 1
ATOM 753 N N . ASN A 1 95 ? 34.882 27.089 39.715 1.00 32.82 414 ASN A N 1
ATOM 754 C CA . ASN A 1 95 ? 34.968 27.209 41.172 1.00 31.20 414 ASN A CA 1
ATOM 755 C C . ASN A 1 95 ? 33.849 26.566 41.980 1.00 35.31 414 ASN A C 1
ATOM 756 O O . ASN A 1 95 ? 34.093 26.045 43.075 1.00 39.75 414 ASN A O 1
ATOM 761 N N . VAL A 1 96 ? 32.625 26.617 41.460 1.00 23.16 415 VAL A N 1
ATOM 762 C CA . VAL A 1 96 ? 31.446 26.206 42.228 1.00 20.79 415 VAL A CA 1
ATOM 763 C C . VAL A 1 96 ? 31.564 24.740 42.643 1.00 26.69 415 VAL A C 1
ATOM 764 O O . VAL A 1 96 ? 32.085 23.902 41.896 1.00 19.52 415 VAL A O 1
ATOM 768 N N . ASN A 1 97 ? 31.060 24.422 43.829 1.00 24.12 416 ASN A N 1
ATOM 769 C CA . ASN A 1 97 ? 31.226 23.097 44.367 1.00 23.40 416 ASN A CA 1
ATOM 770 C C . ASN A 1 97 ? 29.934 22.480 44.830 1.00 22.28 416 ASN A C 1
ATOM 771 O O . ASN A 1 97 ? 29.873 21.291 45.114 1.00 21.72 416 ASN A O 1
ATOM 776 N N . SER A 1 98 ? 28.897 23.284 44.935 1.00 19.35 417 SER A N 1
ATOM 777 C CA . SER A 1 98 ? 27.621 22.798 45.395 1.00 20.41 417 SER A CA 1
ATOM 778 C C . SER A 1 98 ? 26.480 23.377 44.557 1.00 19.32 417 SER A C 1
ATOM 779 O O . SER A 1 98 ? 26.567 24.504 44.036 1.00 19.00 417 SER A O 1
ATOM 782 N N . ILE A 1 99 ? 25.403 22.616 44.427 1.00 14.76 418 ILE A N 1
ATOM 783 C CA . ILE A 1 99 ? 24.269 23.063 43.605 1.00 15.52 418 ILE A CA 1
ATOM 784 C C . ILE A 1 99 ? 23.702 24.385 44.175 1.00 22.26 418 ILE A C 1
ATOM 785 O O . ILE A 1 99 ? 23.197 25.196 43.435 1.00 21.39 418 ILE A O 1
ATOM 790 N N . GLU A 1 100 ? 23.776 24.576 45.493 1.00 21.48 419 GLU A N 1
ATOM 791 C CA . GLU A 1 100 ? 23.194 25.770 46.148 1.00 23.46 419 GLU A CA 1
ATOM 792 C C . GLU A 1 100 ? 24.034 27.004 45.898 1.00 24.74 419 GLU A C 1
ATOM 793 O O . GLU A 1 100 ? 23.600 28.127 46.145 1.00 28.44 419 GLU A O 1
ATOM 799 N N . ASP A 1 101 ? 25.232 26.788 45.382 1.00 26.93 420 ASP A N 1
ATOM 800 C CA . ASP A 1 101 ? 26.127 27.895 45.054 1.00 33.47 420 ASP A CA 1
ATOM 801 C C . ASP A 1 101 ? 26.021 28.378 43.587 1.00 28.73 420 ASP A C 1
ATOM 802 O O . ASP A 1 101 ? 26.663 29.362 43.221 1.00 31.73 420 ASP A O 1
ATOM 807 N N . LEU A 1 102 ? 25.239 27.700 42.740 1.00 18.37 421 LEU A N 1
ATOM 808 C CA . LEU A 1 102 ? 25.064 28.208 41.385 1.00 23.11 421 LEU A CA 1
ATOM 809 C C . LEU A 1 102 ? 24.298 29.532 41.421 1.00 26.58 421 LEU A C 1
ATOM 810 O O . LEU A 1 102 ? 23.389 29.699 42.211 1.00 27.88 421 LEU A O 1
ATOM 815 N N . THR A 1 103 ? 24.652 30.443 40.529 1.00 22.27 422 THR A N 1
ATOM 816 C CA . THR A 1 103 ? 23.953 31.722 40.439 1.00 23.78 422 THR A CA 1
ATOM 817 C C . THR A 1 103 ? 23.750 32.058 38.970 1.00 16.81 422 THR A C 1
ATOM 818 O O . THR A 1 103 ? 22.641 31.898 38.436 1.00 21.92 422 THR A O 1
ATOM 822 N N . ASN A 1 104 ? 24.813 32.481 38.296 1.00 20.51 423 ASN A N 1
ATOM 823 C CA . ASN A 1 104 ? 24.678 32.968 36.925 1.00 28.75 423 ASN A CA 1
ATOM 824 C C . ASN A 1 104 ? 25.624 32.286 35.937 1.00 25.41 423 ASN A C 1
ATOM 825 O O . ASN A 1 104 ? 25.700 32.700 34.790 1.00 23.87 423 ASN A O 1
ATOM 830 N N . GLN A 1 105 ? 26.354 31.269 36.383 1.00 21.57 424 GLN A N 1
ATOM 831 C CA . GLN A 1 105 ? 27.301 30.574 35.493 1.00 21.41 424 GLN A CA 1
ATOM 832 C C . GLN A 1 105 ? 26.575 29.944 34.301 1.00 18.49 424 GLN A C 1
ATOM 833 O O . GLN A 1 105 ? 25.355 29.652 34.370 1.00 21.85 424 GLN A O 1
ATOM 839 N N . ALA A 1 106 ? 27.321 29.722 33.221 1.00 15.39 425 ALA A N 1
ATOM 840 C CA . ALA A 1 106 ? 26.845 28.830 32.157 1.00 19.83 425 ALA A CA 1
ATOM 841 C C . ALA A 1 106 ? 25.510 29.264 31.577 1.00 16.86 425 ALA A C 1
ATOM 842 O O . ALA A 1 106 ? 24.657 28.433 31.202 1.00 13.44 425 ALA A O 1
ATOM 844 N N . ASN A 1 107 ? 25.274 30.573 31.565 1.00 20.50 426 ASN A N 1
ATOM 845 C CA . ASN A 1 107 ? 24.026 31.091 30.985 1.00 17.65 426 ASN A CA 1
ATOM 846 C C . ASN A 1 107 ? 22.763 30.521 31.661 1.00 18.20 426 ASN A C 1
ATOM 847 O O . ASN A 1 107 ? 21.704 30.391 31.032 1.00 18.54 426 ASN A O 1
ATOM 852 N N . LYS A 1 108 ? 22.901 30.173 32.946 1.00 18.95 427 LYS A N 1
ATOM 853 C CA . LYS A 1 108 ? 21.817 29.586 33.731 1.00 12.70 427 LYS A CA 1
ATOM 854 C C . LYS A 1 108 ? 21.133 28.437 32.997 1.00 15.04 427 LYS A C 1
ATOM 855 O O . LYS A 1 108 ? 19.912 28.291 33.051 1.00 14.03 427 LYS A O 1
ATOM 861 N N . THR A 1 109 ? 21.939 27.585 32.378 1.00 13.16 428 THR A N 1
ATOM 862 C CA . THR A 1 109 ? 21.393 26.442 31.638 1.00 12.64 428 THR A CA 1
ATOM 863 C C . THR A 1 109 ? 21.959 25.155 32.194 1.00 12.05 428 THR A C 1
ATOM 864 O O . THR A 1 109 ? 23.159 25.075 32.476 1.00 13.03 428 THR A O 1
ATOM 868 N N . ILE A 1 110 ? 21.114 24.124 32.285 1.00 10.14 429 ILE A N 1
ATOM 869 C CA . ILE A 1 110 ? 21.601 22.789 32.573 1.00 10.90 429 ILE A CA 1
ATOM 870 C C . ILE A 1 110 ? 21.546 22.054 31.247 1.00 11.16 429 ILE A C 1
ATOM 871 O O . ILE A 1 110 ? 20.478 21.953 30.605 1.00 12.31 429 ILE A O 1
ATOM 876 N N . THR A 1 111 ? 22.704 21.588 30.818 1.00 9.32 430 THR A N 1
ATOM 877 C CA . THR A 1 111 ? 22.817 20.922 29.539 1.00 7.62 430 THR A CA 1
ATOM 878 C C . THR A 1 111 ? 22.440 19.444 29.743 1.00 10.82 430 THR A C 1
ATOM 879 O O . THR A 1 111 ? 23.216 18.693 30.300 1.00 10.32 430 THR A O 1
ATOM 883 N N . GLY A 1 112 ? 21.234 19.046 29.348 1.00 13.59 431 GLY A N 1
ATOM 884 C CA . GLY A 1 112 ? 20.781 17.686 29.594 1.00 12.30 431 GLY A CA 1
ATOM 885 C C . GLY A 1 112 ? 20.857 16.727 28.396 1.00 13.25 431 GLY A C 1
ATOM 886 O O . GLY A 1 112 ? 21.449 17.037 27.387 1.00 12.76 431 GLY A O 1
ATOM 887 N N . ILE A 1 113 ? 20.195 15.571 28.515 1.00 11.74 432 ILE A N 1
ATOM 888 C CA . ILE A 1 113 ? 20.268 14.532 27.510 1.00 9.50 432 ILE A CA 1
ATOM 889 C C . ILE A 1 113 ? 18.819 14.205 27.046 1.00 12.68 432 ILE A C 1
ATOM 890 O O . ILE A 1 113 ? 17.981 15.128 26.943 1.00 13.75 432 ILE A O 1
ATOM 895 N N . GLU A 1 114 ? 18.517 12.935 26.752 1.00 13.52 433 GLU A N 1
ATOM 896 C CA . GLU A 1 114 ? 17.184 12.597 26.209 1.00 14.69 433 GLU A CA 1
ATOM 897 C C . GLU A 1 114 ? 16.110 12.996 27.243 1.00 15.94 433 GLU A C 1
ATOM 898 O O . GLU A 1 114 ? 16.283 12.709 28.436 1.00 17.74 433 GLU A O 1
ATOM 904 N N . PRO A 1 115 ? 15.012 13.646 26.787 1.00 21.60 434 PRO A N 1
ATOM 905 C CA . PRO A 1 115 ? 13.966 14.179 27.683 1.00 22.52 434 PRO A CA 1
ATOM 906 C C . PRO A 1 115 ? 13.375 13.131 28.593 1.00 32.70 434 PRO A C 1
ATOM 907 O O . PRO A 1 115 ? 12.957 13.472 29.707 1.00 32.61 434 PRO A O 1
ATOM 911 N N . GLY A 1 116 ? 13.359 11.875 28.147 1.00 24.76 435 GLY A N 1
ATOM 912 C CA . GLY A 1 116 ? 12.771 10.816 28.945 1.00 29.51 435 GLY A CA 1
ATOM 913 C C . GLY A 1 116 ? 13.640 10.174 30.018 1.00 32.52 435 GLY A C 1
ATOM 914 O O . GLY A 1 116 ? 13.194 9.243 30.685 1.00 31.66 435 GLY A O 1
ATOM 915 N N . ALA A 1 117 ? 14.860 10.667 30.206 1.00 24.20 436 ALA A N 1
ATOM 916 C CA . ALA A 1 117 ? 15.883 9.974 31.013 1.00 20.86 436 ALA A CA 1
ATOM 917 C C . ALA A 1 117 ? 15.709 10.226 32.496 1.00 24.22 436 ALA A C 1
ATOM 918 O O . ALA A 1 117 ? 15.266 11.285 32.884 1.00 26.10 436 ALA A O 1
ATOM 920 N N . GLY A 1 118 ? 16.051 9.239 33.320 1.00 26.48 437 GLY A N 1
ATOM 921 C CA . GLY A 1 118 ? 15.878 9.363 34.758 1.00 25.86 437 GLY A CA 1
ATOM 922 C C . GLY A 1 118 ? 16.627 10.554 35.336 1.00 23.68 437 GLY A C 1
ATOM 923 O O . GLY A 1 118 ? 16.154 11.218 36.246 1.00 23.25 437 GLY A O 1
ATOM 924 N N . VAL A 1 119 ? 17.823 10.829 34.835 1.00 21.52 438 VAL A N 1
ATOM 925 C CA . VAL A 1 119 ? 18.556 11.943 35.386 1.00 16.29 438 VAL A CA 1
ATOM 926 C C . VAL A 1 119 ? 17.798 13.239 35.057 1.00 16.18 438 VAL A C 1
ATOM 927 O O . VAL A 1 119 ? 17.906 14.227 35.771 1.00 16.45 438 VAL A O 1
ATOM 931 N N . MET A 1 120 ? 17.010 13.226 33.990 1.00 16.48 439 MET A N 1
ATOM 932 C CA . MET A 1 120 ? 16.300 14.422 33.601 1.00 16.79 439 MET A CA 1
ATOM 933 C C . MET A 1 120 ? 15.109 14.685 34.547 1.00 17.75 439 MET A C 1
ATOM 934 O O . MET A 1 120 ? 14.823 15.824 34.861 1.00 14.90 439 MET A O 1
ATOM 939 N N . ALA A 1 121 ? 14.402 13.649 34.979 1.00 21.27 440 ALA A N 1
ATOM 940 C CA . ALA A 1 121 ? 13.357 13.843 36.014 1.00 21.29 440 ALA A CA 1
ATOM 941 C C . ALA A 1 121 ? 13.962 14.416 37.303 1.00 22.18 440 ALA A C 1
ATOM 942 O O . ALA A 1 121 ? 13.421 15.338 37.903 1.00 21.41 440 ALA A O 1
ATOM 944 N N . ALA A 1 122 ? 15.087 13.860 37.735 1.00 15.14 441 ALA A N 1
ATOM 945 C CA . ALA A 1 122 ? 15.756 14.321 38.952 1.00 17.70 441 ALA A CA 1
ATOM 946 C C . ALA A 1 122 ? 16.218 15.780 38.788 1.00 18.18 441 ALA A C 1
ATOM 947 O O . ALA A 1 122 ? 16.136 16.563 39.698 1.00 17.54 441 ALA A O 1
ATOM 949 N N . SER A 1 123 ? 16.734 16.121 37.608 1.00 10.87 442 SER A N 1
ATOM 950 C CA . SER A 1 123 ? 17.168 17.494 37.314 1.00 11.13 442 SER A CA 1
ATOM 951 C C . SER A 1 123 ? 15.978 18.493 37.396 1.00 15.93 442 SER A C 1
ATOM 952 O O . SER A 1 123 ? 16.095 19.594 37.928 1.00 15.26 442 SER A O 1
ATOM 955 N N . GLU A 1 124 ? 14.836 18.109 36.831 1.00 16.71 443 GLU A N 1
ATOM 956 C CA . GLU A 1 124 ? 13.619 18.934 36.948 1.00 22.06 443 GLU A CA 1
ATOM 957 C C . GLU A 1 124 ? 13.229 19.157 38.418 1.00 24.28 443 GLU A C 1
ATOM 958 O O . GLU A 1 124 ? 12.966 20.301 38.862 1.00 24.07 443 GLU A O 1
ATOM 964 N N . LYS A 1 125 ? 13.216 18.080 39.190 1.00 23.09 444 LYS A N 1
ATOM 965 C CA . LYS A 1 125 ? 12.911 18.212 40.608 1.00 23.69 444 LYS A CA 1
ATOM 966 C C . LYS A 1 125 ? 13.915 19.144 41.264 1.00 23.57 444 LYS A C 1
ATOM 967 O O . LYS A 1 125 ? 13.559 19.996 42.102 1.00 23.39 444 LYS A O 1
ATOM 973 N N . THR A 1 126 ? 15.174 18.993 40.886 1.00 19.32 445 THR A N 1
ATOM 974 C CA . THR A 1 126 ? 16.252 19.759 41.484 1.00 15.13 445 THR A CA 1
ATOM 975 C C . THR A 1 126 ? 16.050 21.263 41.183 1.00 17.42 445 THR A C 1
ATOM 976 O O . THR A 1 126 ? 16.275 22.090 42.039 1.00 19.80 445 THR A O 1
ATOM 980 N N . LEU A 1 127 ? 15.630 21.588 39.968 1.00 20.30 446 LEU A N 1
ATOM 981 C CA . LEU A 1 127 ? 15.477 22.996 39.557 1.00 21.92 446 LEU A CA 1
ATOM 982 C C . LEU A 1 127 ? 14.282 23.625 40.265 1.00 29.48 446 LEU A C 1
ATOM 983 O O . LEU A 1 127 ? 14.232 24.836 40.453 1.00 31.10 446 LEU A O 1
ATOM 988 N N . ASN A 1 128 ? 13.312 22.797 40.631 1.00 17.06 447 ASN A N 1
ATOM 989 C CA . ASN A 1 128 ? 12.153 23.276 41.369 1.00 23.21 447 ASN A CA 1
ATOM 990 C C . ASN A 1 128 ? 12.333 23.152 42.881 1.00 28.93 447 ASN A C 1
ATOM 991 O O . ASN A 1 128 ? 11.391 23.431 43.612 1.00 31.56 447 ASN A O 1
ATOM 996 N N . SER A 1 129 ? 13.523 22.763 43.361 1.00 20.17 448 SER A N 1
ATOM 997 C CA . SER A 1 129 ? 13.727 22.626 44.810 1.00 20.09 448 SER A CA 1
ATOM 998 C C . SER A 1 129 ? 14.749 23.581 45.377 1.00 28.07 448 SER A C 1
ATOM 999 O O . SER A 1 129 ? 14.740 23.850 46.559 1.00 26.52 448 SER A O 1
ATOM 1002 N N . TYR A 1 130 ? 15.662 24.062 44.544 1.00 19.43 449 TYR A N 1
ATOM 1003 C CA . TYR A 1 130 ? 16.715 24.918 45.023 1.00 19.28 449 TYR A CA 1
ATOM 1004 C C . TYR A 1 130 ? 16.349 26.331 44.623 1.00 25.19 449 TYR A C 1
ATOM 1005 O O . TYR A 1 130 ? 16.098 26.593 43.443 1.00 22.51 449 TYR A O 1
ATOM 1014 N N . ASP A 1 131 ? 16.318 27.232 45.602 1.00 25.90 450 ASP A N 1
ATOM 1015 C CA . ASP A 1 131 ? 15.818 28.590 45.409 1.00 31.85 450 ASP A CA 1
ATOM 1016 C C . ASP A 1 131 ? 16.632 29.349 44.387 1.00 24.74 450 ASP A C 1
ATOM 1017 O O . ASP A 1 131 ? 16.098 30.070 43.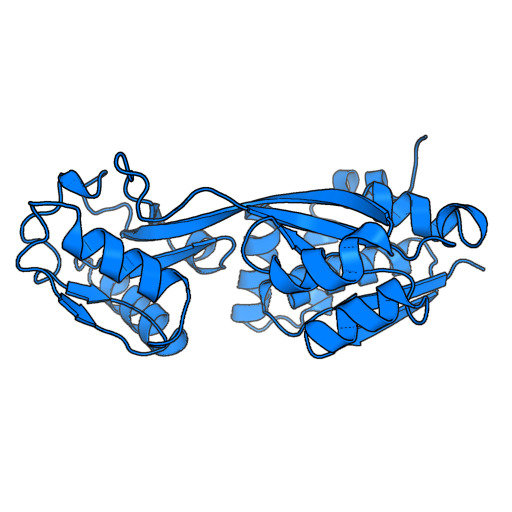556 1.00 28.83 450 ASP A O 1
ATOM 1022 N N . ASN A 1 132 ? 17.934 29.158 44.460 1.00 20.09 451 ASN A N 1
ATOM 1023 C CA . ASN A 1 132 ? 18.864 29.842 43.589 1.00 23.52 451 ASN A CA 1
ATOM 1024 C C . ASN A 1 132 ? 18.702 29.433 42.125 1.00 22.53 451 ASN A C 1
ATOM 1025 O O . ASN A 1 132 ? 19.194 30.142 41.241 1.00 23.51 451 ASN A O 1
ATOM 1030 N N . LEU A 1 133 ? 18.000 28.327 41.864 1.00 21.94 452 LEU A N 1
ATOM 1031 C CA . LEU A 1 133 ? 17.829 27.819 40.475 1.00 18.30 452 LEU A CA 1
ATOM 1032 C C . LEU A 1 133 ? 16.510 28.239 39.824 1.00 18.95 452 LEU A C 1
ATOM 1033 O O . LEU A 1 133 ? 16.114 27.706 38.797 1.00 20.04 452 LEU A O 1
ATOM 1038 N N . LYS A 1 134 ? 15.794 29.171 40.447 1.00 20.92 453 LYS A N 1
ATOM 1039 C CA . LYS A 1 134 ? 14.480 29.528 39.972 1.00 22.62 453 LYS A CA 1
ATOM 1040 C C . LYS A 1 134 ? 14.431 30.039 38.499 1.00 20.70 453 LYS A C 1
ATOM 1041 O O . LYS A 1 134 ? 13.444 29.804 37.781 1.00 24.33 453 LYS A O 1
ATOM 1047 N N . ASP A 1 135 ? 15.495 30.708 38.072 1.00 20.66 454 ASP A N 1
ATOM 1048 C CA . ASP A 1 135 ? 15.590 31.266 36.723 1.00 23.23 454 ASP A CA 1
ATOM 1049 C C . ASP A 1 135 ? 16.508 30.445 35.803 1.00 22.83 454 ASP A C 1
ATOM 1050 O O . ASP A 1 135 ? 17.014 30.959 34.809 1.00 18.19 454 ASP A O 1
ATOM 1055 N N . TRP A 1 136 ? 16.715 29.175 36.141 1.00 14.23 455 TRP A N 1
ATOM 1056 C CA . TRP A 1 136 ? 17.585 28.297 35.361 1.00 14.74 455 TRP A CA 1
ATOM 1057 C C . TRP A 1 136 ? 16.712 27.438 34.457 1.00 14.27 455 TRP A C 1
ATOM 1058 O O . TRP A 1 136 ? 15.529 27.271 34.720 1.00 14.61 455 TRP A O 1
ATOM 1069 N N . LYS A 1 137 ? 17.295 26.902 33.380 1.00 12.34 456 LYS A N 1
ATOM 1070 C CA . LYS A 1 137 ? 16.520 26.210 32.372 1.00 13.87 456 LYS A CA 1
ATOM 1071 C C . LYS A 1 137 ? 17.223 24.875 32.084 1.00 14.66 456 LYS A C 1
ATOM 1072 O O . LYS A 1 137 ? 18.437 24.857 31.837 1.00 14.41 456 LYS A O 1
ATOM 1078 N N . LEU A 1 138 ? 16.467 23.796 32.127 1.00 13.37 457 LEU A N 1
ATOM 1079 C CA . LEU A 1 138 ? 16.940 22.460 31.709 1.00 12.14 457 LEU A CA 1
ATOM 1080 C C . LEU A 1 138 ? 16.732 22.324 30.202 1.00 13.48 457 LEU A C 1
ATOM 1081 O O . LEU A 1 138 ? 15.609 22.407 29.735 1.00 12.87 457 LEU A O 1
ATOM 1086 N N . VAL A 1 139 ? 17.826 22.167 29.448 1.00 13.31 458 VAL A N 1
ATOM 1087 C CA . VAL A 1 139 ? 17.774 22.023 27.964 1.00 11.30 458 VAL A CA 1
ATOM 1088 C C . VAL A 1 139 ? 18.065 20.597 27.529 1.00 16.29 458 VAL A C 1
ATOM 1089 O O . VAL A 1 139 ? 19.204 20.158 27.538 1.00 11.76 458 VAL A O 1
ATOM 1093 N N . PRO A 1 140 ? 17.020 19.843 27.178 1.00 12.15 459 PRO A N 1
ATOM 1094 C CA . PRO A 1 140 ? 17.275 18.469 26.733 1.00 11.27 459 PRO A CA 1
ATOM 1095 C C . PRO A 1 140 ? 17.941 18.429 25.366 1.00 14.72 459 PRO A C 1
ATOM 1096 O O . PRO A 1 140 ? 17.850 19.382 24.575 1.00 15.04 459 PRO A O 1
ATOM 1100 N N . SER A 1 141 ? 18.654 17.342 25.090 1.00 15.07 460 SER A N 1
ATOM 1101 C CA . SER A 1 141 ? 19.116 17.089 23.730 1.00 16.60 460 SER A CA 1
ATOM 1102 C C . SER A 1 141 ? 19.235 15.574 23.550 1.00 16.77 460 SER A C 1
ATOM 1103 O O . SER A 1 141 ? 18.220 14.894 23.330 1.00 14.27 460 SER A O 1
ATOM 1106 N N . SER A 1 142 ? 20.453 15.057 23.680 1.00 11.87 461 SER A N 1
ATOM 1107 C CA . SER A 1 142 ? 20.690 13.583 23.671 1.00 11.04 461 SER A CA 1
ATOM 1108 C C . SER A 1 142 ? 22.009 13.324 24.352 1.00 11.83 461 SER A C 1
ATOM 1109 O O . SER A 1 142 ? 22.765 14.271 24.611 1.00 9.06 461 SER A O 1
ATOM 1112 N N . SER A 1 143 ? 22.324 12.057 24.640 1.00 12.65 462 SER A N 1
ATOM 1113 C CA . SER A 1 143 ? 23.563 11.792 25.343 1.00 12.12 462 SER A CA 1
ATOM 1114 C C . SER A 1 143 ? 24.726 12.197 24.479 1.00 14.09 462 SER A C 1
ATOM 1115 O O . SER A 1 143 ? 25.646 12.852 24.963 1.00 13.63 462 SER A O 1
ATOM 1118 N N . GLY A 1 144 ? 24.685 11.831 23.195 1.00 12.24 463 GLY A N 1
ATOM 1119 C CA . GLY A 1 144 ? 25.725 12.238 22.255 1.00 14.38 463 GLY A CA 1
ATOM 1120 C C . GLY A 1 144 ? 25.893 13.756 22.119 1.00 10.63 463 GLY A C 1
ATOM 1121 O O . GLY A 1 144 ? 27.034 14.276 22.125 1.00 12.07 463 GLY A O 1
ATOM 1122 N N . ALA A 1 145 ? 24.788 14.483 21.948 1.00 9.42 464 ALA A N 1
ATOM 1123 C CA . ALA A 1 145 ? 24.877 15.944 21.846 1.00 10.41 464 ALA A CA 1
ATOM 1124 C C . ALA A 1 145 ? 25.494 16.563 23.119 1.00 13.55 464 ALA A C 1
ATOM 1125 O O . ALA A 1 145 ? 26.239 17.561 23.061 1.00 11.35 464 ALA A O 1
ATOM 1127 N N . MET A 1 146 ? 25.155 15.998 24.278 1.00 12.02 465 MET A N 1
ATOM 1128 C CA . MET A 1 146 ? 25.660 16.525 25.558 1.00 14.00 465 MET A CA 1
ATOM 1129 C C . MET A 1 146 ? 27.185 16.326 25.645 1.00 11.47 465 MET A C 1
ATOM 1130 O O . MET A 1 146 ? 27.921 17.251 26.038 1.00 11.07 465 MET A O 1
ATOM 1135 N N . THR A 1 147 ? 27.668 15.156 25.247 1.00 11.37 466 THR A N 1
ATOM 1136 C CA . THR A 1 147 ? 29.108 14.925 25.378 1.00 13.70 466 THR A CA 1
ATOM 1137 C C . THR A 1 147 ? 29.888 15.742 24.351 1.00 14.97 466 THR A C 1
ATOM 1138 O O . THR A 1 147 ? 30.990 16.200 24.673 1.00 11.24 466 THR A O 1
ATOM 1142 N N . VAL A 1 148 ? 29.305 15.965 23.170 1.00 10.08 467 VAL A N 1
ATOM 1143 C CA . VAL A 1 148 ? 29.930 16.856 22.183 1.00 13.34 467 VAL A CA 1
ATOM 1144 C C . VAL A 1 148 ? 30.039 18.260 22.778 1.00 10.79 467 VAL A C 1
ATOM 1145 O O . VAL A 1 148 ? 31.091 18.875 22.688 1.00 10.61 467 VAL A O 1
ATOM 1149 N N . ALA A 1 149 ? 28.968 18.732 23.429 1.00 10.89 468 ALA A N 1
ATOM 1150 C CA . ALA A 1 149 ? 28.920 20.084 23.999 1.00 10.51 468 ALA A CA 1
ATOM 1151 C C . ALA A 1 149 ? 29.932 20.206 25.141 1.00 12.05 468 ALA A C 1
ATOM 1152 O O . ALA A 1 149 ? 30.644 21.229 25.279 1.00 11.77 468 ALA A O 1
ATOM 1154 N N . LEU A 1 150 ? 30.039 19.141 25.935 1.00 11.32 469 LEU A N 1
ATOM 1155 C CA . LEU A 1 150 ? 31.030 19.105 27.017 1.00 12.63 469 LEU A CA 1
ATOM 1156 C C . LEU A 1 150 ? 32.448 19.279 26.485 1.00 13.52 469 LEU A C 1
ATOM 1157 O O . LEU A 1 150 ? 33.271 20.026 27.072 1.00 12.65 469 LEU A O 1
ATOM 1162 N N . GLY A 1 151 ? 32.737 18.559 25.396 1.00 14.68 470 GLY A N 1
ATOM 1163 C CA . GLY A 1 151 ? 34.070 18.580 24.814 1.00 15.18 470 GLY A CA 1
ATOM 1164 C C . GLY A 1 151 ? 34.403 19.981 24.321 1.00 19.44 470 GLY A C 1
ATOM 1165 O O . GLY A 1 151 ? 35.502 20.481 24.558 1.00 18.97 470 GLY A O 1
ATOM 1166 N N . GLU A 1 152 ? 33.458 20.623 23.628 1.00 16.90 471 GLU A N 1
ATOM 1167 C CA . GLU A 1 152 ? 33.716 21.937 23.039 1.00 21.61 471 GLU A CA 1
ATOM 1168 C C . GLU A 1 152 ? 33.902 22.991 24.129 1.00 21.46 471 GLU A C 1
ATOM 1169 O O . GLU A 1 152 ? 34.745 23.855 24.019 1.00 19.28 471 GLU A O 1
ATOM 1175 N N . ALA A 1 153 ? 33.106 22.902 25.182 1.00 14.11 472 ALA A N 1
ATOM 1176 C CA . ALA A 1 153 ? 33.220 23.805 26.325 1.00 14.45 472 ALA A CA 1
ATOM 1177 C C . ALA A 1 153 ? 34.586 23.685 26.960 1.00 18.33 472 ALA A C 1
ATOM 1178 O O . ALA A 1 153 ? 35.218 24.689 27.276 1.00 13.88 472 ALA A O 1
ATOM 1180 N N . ILE A 1 154 ? 35.050 22.462 27.151 1.00 16.92 473 ILE A N 1
ATOM 1181 C CA . ILE A 1 154 ? 36.296 22.270 27.884 1.00 16.98 473 ILE A CA 1
ATOM 1182 C C . ILE A 1 154 ? 37.489 22.784 27.038 1.00 21.84 473 ILE A C 1
ATOM 1183 O O . ILE A 1 154 ? 38.460 23.379 27.562 1.00 19.83 473 ILE A O 1
ATOM 1188 N N . LYS A 1 155 ? 37.369 22.557 25.736 1.00 21.13 474 LYS A N 1
ATOM 1189 C CA . LYS A 1 155 ? 38.339 22.995 24.729 1.00 22.76 474 LYS A CA 1
ATOM 1190 C C . LYS A 1 155 ? 38.527 24.505 24.776 1.00 23.69 474 LYS A C 1
ATOM 1191 O O . LYS A 1 155 ? 39.611 24.975 24.539 1.00 22.64 474 LYS A O 1
ATOM 1197 N N . GLN A 1 156 ? 37.449 25.246 25.027 1.00 18.98 475 GLN A N 1
ATOM 1198 C CA . GLN A 1 156 ? 37.445 26.712 25.078 1.00 20.61 475 GLN A CA 1
ATOM 1199 C C . GLN A 1 156 ? 37.429 27.230 26.513 1.00 18.75 475 GLN A C 1
ATOM 1200 O O . GLN A 1 156 ? 37.200 28.389 26.721 1.00 20.31 475 GLN A O 1
ATOM 1206 N N . HIS A 1 157 ? 37.671 26.365 27.489 1.00 19.78 476 HIS A N 1
ATOM 1207 C CA . HIS A 1 157 ? 37.614 26.770 28.909 1.00 19.11 476 HIS A CA 1
ATOM 1208 C C . HIS A 1 157 ? 36.328 27.515 29.253 1.00 25.58 476 HIS A C 1
ATOM 1209 O O . HIS A 1 157 ? 36.362 28.488 30.020 1.00 24.52 476 HIS A O 1
ATOM 1216 N N . LYS A 1 158 ? 35.211 27.092 28.662 1.00 16.80 477 LYS A N 1
ATOM 1217 C CA . LYS A 1 158 ? 33.913 27.691 28.959 1.00 16.95 477 LYS A CA 1
ATOM 1218 C C . LYS A 1 158 ? 33.203 26.996 30.130 1.00 16.80 477 LYS A C 1
ATOM 1219 O O . LYS A 1 158 ? 33.480 25.845 30.410 1.00 13.34 477 LYS A O 1
ATOM 1225 N N . ASP A 1 159 ? 32.314 27.734 30.809 1.00 19.00 478 ASP A N 1
ATOM 1226 C CA . ASP A 1 159 ? 31.433 27.189 31.844 1.00 19.58 478 ASP A CA 1
ATOM 1227 C C . ASP A 1 159 ? 30.386 26.253 31.214 1.00 16.36 478 ASP A C 1
ATOM 1228 O O . ASP A 1 159 ? 29.792 26.585 30.198 1.00 18.15 478 ASP A O 1
ATOM 1233 N N . ILE A 1 160 ? 30.124 25.123 31.863 1.00 15.68 479 ILE A N 1
ATOM 1234 C CA . ILE A 1 160 ? 29.007 24.279 31.451 1.00 15.08 479 ILE A CA 1
ATOM 1235 C C . ILE A 1 160 ? 28.598 23.464 32.686 1.00 13.42 479 ILE A C 1
ATOM 1236 O O . ILE A 1 160 ? 29.425 23.179 33.536 1.00 13.54 479 ILE A O 1
ATOM 1241 N N . VAL A 1 161 ? 27.311 23.179 32.795 1.00 13.00 480 VAL A N 1
ATOM 1242 C CA . VAL A 1 161 ? 26.786 22.356 33.880 1.00 12.62 480 VAL A CA 1
ATOM 1243 C C . VAL A 1 161 ? 26.008 21.252 33.156 1.00 14.40 480 VAL A C 1
ATOM 1244 O O . VAL A 1 161 ? 25.006 21.531 32.473 1.00 14.54 480 VAL A O 1
ATOM 1248 N N . ILE A 1 162 ? 26.422 20.002 33.284 1.00 9.20 481 ILE A N 1
ATOM 1249 C CA . ILE A 1 162 ? 25.675 18.920 32.616 1.00 10.27 481 ILE A CA 1
ATOM 1250 C C . ILE A 1 162 ? 24.930 17.951 33.550 1.00 11.29 481 ILE A C 1
ATOM 1251 O O . ILE A 1 162 ? 25.296 17.809 34.711 1.00 12.37 481 ILE A O 1
ATOM 1256 N N . THR A 1 163 ? 23.921 17.260 33.017 1.00 11.38 482 THR A N 1
ATOM 1257 C CA . THR A 1 163 ? 23.324 16.125 33.709 1.00 12.18 482 THR A CA 1
ATOM 1258 C C . THR A 1 163 ? 24.298 14.943 33.524 1.00 16.24 482 THR A C 1
ATOM 1259 O O . THR A 1 163 ? 24.293 14.306 32.479 1.00 14.28 482 THR A O 1
ATOM 1263 N N . GLY A 1 164 ? 25.183 14.721 34.494 1.00 13.21 483 GLY A N 1
ATOM 1264 C CA . GLY A 1 164 ? 26.150 13.649 34.424 1.00 12.33 483 GLY A CA 1
ATOM 1265 C C . GLY A 1 164 ? 25.718 12.372 35.155 1.00 13.30 483 GLY A C 1
ATOM 1266 O O . GLY A 1 164 ? 24.772 12.400 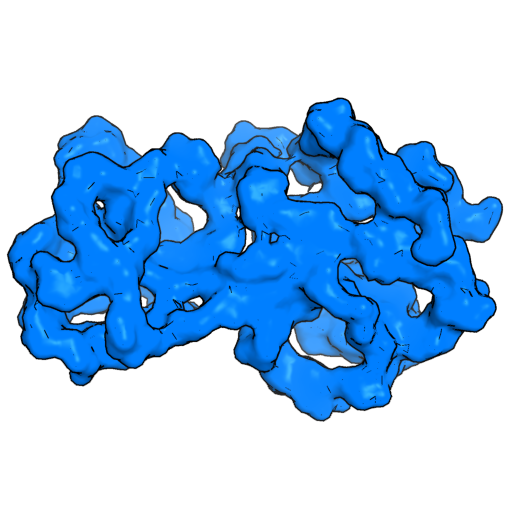35.943 1.00 11.90 483 GLY A O 1
ATOM 1267 N N . TRP A 1 165 ? 26.420 11.264 34.890 1.00 14.50 484 TRP A N 1
ATOM 1268 C CA . TRP A 1 165 ? 26.152 9.994 35.571 1.00 13.01 484 TRP A CA 1
ATOM 1269 C C . TRP A 1 165 ? 27.439 9.192 35.555 1.00 14.40 484 TRP A C 1
ATOM 1270 O O . TRP A 1 165 ? 28.293 9.437 34.731 1.00 12.16 484 TRP A O 1
ATOM 1281 N N . SER A 1 166 ? 27.568 8.232 36.459 1.00 10.08 485 SER A N 1
ATOM 1282 C CA . SER A 1 166 ? 28.782 7.425 36.582 1.00 12.81 485 SER A CA 1
ATOM 1283 C C . SER A 1 166 ? 28.307 6.015 36.825 1.00 12.55 485 SER A C 1
ATOM 1284 O O . SER A 1 166 ? 27.286 5.826 37.466 1.00 13.10 485 SER A O 1
ATOM 1287 N N . PRO A 1 167 ? 29.063 5.032 36.363 1.00 13.79 486 PRO A N 1
ATOM 1288 C CA . PRO A 1 167 ? 30.336 5.210 35.643 1.00 8.78 486 PRO A CA 1
ATOM 1289 C C . PRO A 1 167 ? 30.149 5.697 34.220 1.00 10.64 486 PRO A C 1
ATOM 1290 O O . PRO A 1 167 ? 29.217 5.267 33.536 1.00 10.07 486 PRO A O 1
ATOM 1294 N N . HIS A 1 168 ? 31.069 6.527 33.735 1.00 12.36 487 HIS A N 1
ATOM 1295 C CA . HIS A 1 168 ? 30.975 6.994 32.336 1.00 13.25 487 HIS A CA 1
ATOM 1296 C C . HIS A 1 168 ? 32.368 7.435 31.906 1.00 12.62 487 HIS A C 1
ATOM 1297 O O . HIS A 1 168 ? 33.097 8.021 32.715 1.00 11.49 487 HIS A O 1
ATOM 1304 N N . TRP A 1 169 ? 32.736 7.138 30.658 1.00 9.29 488 TRP A N 1
ATOM 1305 C CA . TRP A 1 169 ? 34.086 7.450 30.214 1.00 8.88 488 TRP A CA 1
ATOM 1306 C C . TRP A 1 169 ? 34.451 8.943 30.281 1.00 9.83 488 TRP A C 1
ATOM 1307 O O . TRP A 1 169 ? 35.634 9.275 30.292 1.00 12.58 488 TRP A O 1
ATOM 1318 N N . MET A 1 170 ? 33.463 9.832 30.310 1.00 10.52 489 MET A N 1
ATOM 1319 C CA . MET A 1 170 ? 33.789 11.278 30.340 1.00 9.22 489 MET A CA 1
ATOM 1320 C C . MET A 1 170 ? 34.611 11.674 31.582 1.00 11.76 489 MET A C 1
ATOM 1321 O O . MET A 1 170 ? 35.384 12.639 31.538 1.00 11.81 489 MET A O 1
ATOM 1326 N N . PHE A 1 171 ? 34.430 10.937 32.683 1.00 13.45 490 PHE A N 1
ATOM 1327 C CA . PHE A 1 171 ? 35.198 11.224 33.899 1.00 14.42 490 PHE A CA 1
ATOM 1328 C C . PHE A 1 171 ? 36.656 10.787 33.777 1.00 15.42 490 PHE A C 1
ATOM 1329 O O . PHE A 1 171 ? 37.513 11.244 34.566 1.00 13.93 490 PHE A O 1
ATOM 1337 N N . ASN A 1 172 ? 36.929 9.875 32.841 1.00 13.83 491 ASN A N 1
ATOM 1338 C CA . ASN A 1 172 ? 38.316 9.503 32.545 1.00 18.70 491 ASN A CA 1
ATOM 1339 C C . ASN A 1 172 ? 38.920 10.429 31.471 1.00 16.62 491 ASN A C 1
ATOM 1340 O O . ASN A 1 172 ? 40.051 10.877 31.612 1.00 18.78 491 ASN A O 1
ATOM 1345 N N . LYS A 1 173 ? 38.152 10.758 30.435 1.00 16.66 492 LYS A N 1
ATOM 1346 C CA . LYS A 1 173 ? 38.614 11.657 29.365 1.00 17.82 492 LYS A CA 1
ATOM 1347 C C . LYS A 1 173 ? 38.932 13.078 29.880 1.00 23.28 492 LYS A C 1
ATOM 1348 O O . LYS A 1 173 ? 39.940 13.692 29.506 1.00 19.88 492 LYS A O 1
ATOM 1354 N N . TYR A 1 174 ? 38.042 13.604 30.712 1.00 14.00 493 TYR A N 1
ATOM 1355 C CA . TYR A 1 174 ? 38.152 14.979 31.220 1.00 15.63 493 TYR A CA 1
ATOM 1356 C C . TYR A 1 174 ? 38.263 14.980 32.736 1.00 17.90 493 TYR A C 1
ATOM 1357 O O . TYR A 1 174 ? 37.978 13.974 33.384 1.00 13.93 493 TYR A O 1
ATOM 1366 N N . ASP A 1 175 ? 38.625 16.146 33.276 1.00 16.87 494 ASP A N 1
ATOM 1367 C CA . ASP A 1 175 ? 38.750 16.347 34.706 1.00 20.61 494 ASP A CA 1
ATOM 1368 C C . ASP A 1 175 ? 37.479 17.056 35.191 1.00 16.37 494 ASP A C 1
ATOM 1369 O O . ASP A 1 175 ? 37.312 18.282 34.975 1.00 17.90 494 ASP A O 1
ATOM 1374 N N . LEU A 1 176 ? 36.561 16.283 35.772 1.00 16.22 495 LEU A N 1
ATOM 1375 C CA . LEU A 1 176 ? 35.212 16.783 36.080 1.00 12.95 495 LEU A CA 1
ATOM 1376 C C . LEU A 1 176 ? 34.929 16.588 37.560 1.00 12.10 495 LEU A C 1
ATOM 1377 O O . LEU A 1 176 ? 35.647 15.852 38.221 1.00 17.00 495 LEU A O 1
ATOM 1382 N N . LYS A 1 177 ? 33.862 17.207 38.062 1.00 11.30 496 LYS A N 1
ATOM 1383 C CA . LYS A 1 177 ? 33.416 16.934 39.433 1.00 14.48 496 LYS A CA 1
ATOM 1384 C C . LYS A 1 177 ? 31.894 17.040 39.562 1.00 12.83 496 LYS A C 1
ATOM 1385 O O . LYS A 1 177 ? 31.250 17.813 38.864 1.00 12.61 496 LYS A O 1
ATOM 1391 N N . TYR A 1 178 ? 31.338 16.259 40.475 1.00 12.12 497 TYR A N 1
ATOM 1392 C CA . TYR A 1 178 ? 29.929 16.381 40.825 1.00 11.88 497 TYR A CA 1
ATOM 1393 C C . TYR A 1 178 ? 29.767 17.544 41.780 1.00 14.49 497 TYR A C 1
ATOM 1394 O O . TYR A 1 178 ? 30.612 17.757 42.665 1.00 17.45 497 TYR A O 1
ATOM 1403 N N . LEU A 1 179 ? 28.696 18.293 41.591 1.00 13.85 498 LEU A N 1
ATOM 1404 C CA . LEU A 1 179 ? 28.344 19.365 42.519 1.00 14.18 498 LEU A CA 1
ATOM 1405 C C . LEU A 1 179 ? 27.620 18.681 43.700 1.00 18.01 498 LEU A C 1
ATOM 1406 O O . LEU A 1 179 ? 26.820 17.792 43.487 1.00 14.92 498 LEU A O 1
ATOM 1411 N N . ALA A 1 180 ? 27.955 19.074 44.930 1.00 18.38 499 ALA A N 1
ATOM 1412 C CA . ALA A 1 180 ? 27.259 18.589 46.135 1.00 17.49 499 ALA A CA 1
ATOM 1413 C C . ALA A 1 180 ? 25.779 18.837 46.053 1.00 21.31 499 ALA A C 1
ATOM 1414 O O . ALA A 1 180 ? 25.348 19.854 45.511 1.00 19.90 499 ALA A O 1
ATOM 1416 N N . ASP A 1 181 ? 24.999 17.907 46.599 1.00 20.57 500 ASP A N 1
ATOM 1417 C CA . ASP A 1 181 ? 23.556 17.946 46.522 1.00 19.84 500 ASP A CA 1
ATOM 1418 C C . ASP A 1 181 ? 22.920 17.826 47.923 1.00 19.95 500 ASP A C 1
ATOM 1419 O O . ASP A 1 181 ? 22.305 16.821 48.241 1.00 19.32 500 ASP A O 1
ATOM 1424 N N . PRO A 1 182 ? 23.054 18.867 48.746 1.00 26.38 501 PRO A N 1
ATOM 1425 C CA . PRO A 1 182 ? 22.648 18.751 50.157 1.00 28.17 501 PRO A CA 1
ATOM 1426 C C . PRO A 1 182 ? 21.153 18.477 50.311 1.00 25.47 501 PRO A C 1
ATOM 1427 O O . PRO A 1 182 ? 20.791 17.866 51.295 1.00 30.30 501 PRO A O 1
ATOM 1431 N N . LYS A 1 183 ? 20.301 18.852 49.362 1.00 21.55 502 LYS A N 1
ATOM 1432 C CA . LYS A 1 183 ? 18.879 18.512 49.479 1.00 16.81 502 LYS A CA 1
ATOM 1433 C C . LYS A 1 183 ? 18.580 17.094 49.013 1.00 25.06 502 LYS A C 1
ATOM 1434 O O . LYS A 1 183 ? 17.457 16.601 49.175 1.00 22.76 502 LYS A O 1
ATOM 1440 N N . GLY A 1 184 ? 19.566 16.459 48.385 1.00 19.48 503 GLY A N 1
ATOM 1441 C CA . GLY A 1 184 ? 19.401 15.093 47.926 1.00 17.23 503 GLY A CA 1
ATOM 1442 C C . GLY A 1 184 ? 18.458 14.894 46.753 1.00 17.23 503 GLY A C 1
ATOM 1443 O O . GLY A 1 184 ? 18.077 13.749 46.461 1.00 18.12 503 GLY A O 1
ATOM 1444 N N . THR A 1 185 ? 18.079 15.962 46.051 1.00 16.93 504 THR A N 1
ATOM 1445 C CA . THR A 1 185 ? 17.100 15.803 44.947 1.00 16.27 504 THR A CA 1
ATOM 1446 C C . THR A 1 185 ? 17.684 15.097 43.702 1.00 17.81 504 THR A C 1
ATOM 1447 O O . THR A 1 185 ? 16.942 14.751 42.778 1.00 17.47 504 THR A O 1
ATOM 1451 N N . MET A 1 186 ? 19.007 14.966 43.628 1.00 18.38 505 MET A N 1
ATOM 1452 C CA . MET A 1 186 ? 19.589 14.232 42.489 1.00 18.79 505 MET A CA 1
ATOM 1453 C C . MET A 1 186 ? 19.735 12.754 42.879 1.00 22.20 505 MET A C 1
ATOM 1454 O O . MET A 1 186 ? 20.327 11.972 42.153 1.00 21.47 505 MET A O 1
ATOM 1459 N N . GLY A 1 187 ? 19.242 12.384 44.053 1.00 20.38 506 GLY A N 1
ATOM 1460 C CA . GLY A 1 187 ? 19.195 10.971 44.429 1.00 25.50 506 GLY A CA 1
ATOM 1461 C C . GLY A 1 187 ? 20.405 10.477 45.194 1.00 25.74 506 GLY A C 1
ATOM 1462 O O . GLY A 1 187 ? 21.346 11.220 45.459 1.00 26.70 506 GLY A O 1
ATOM 1463 N N . THR A 1 188 ? 20.346 9.202 45.577 1.00 26.90 507 THR A N 1
ATOM 1464 C CA . THR A 1 188 ? 21.446 8.508 46.218 1.00 19.49 507 THR A CA 1
ATOM 1465 C C . THR A 1 188 ? 22.082 7.534 45.217 1.00 24.31 507 THR A C 1
ATOM 1466 O O . THR A 1 188 ? 21.613 7.390 44.085 1.00 23.54 507 THR A O 1
ATOM 1470 N N . SER A 1 189 ? 23.126 6.846 45.646 1.00 19.91 508 SER A N 1
ATOM 1471 C CA . SER A 1 189 ? 23.894 5.995 44.755 1.00 18.48 508 SER A CA 1
ATOM 1472 C C . SER A 1 189 ? 23.243 4.607 44.580 1.00 17.69 508 SER A C 1
ATOM 1473 O O . SER A 1 189 ? 22.378 4.190 45.369 1.00 16.96 508 SER A O 1
ATOM 1476 N N . GLU A 1 190 ? 23.648 3.903 43.534 1.00 12.79 509 GLU A N 1
ATOM 1477 C CA . GLU A 1 190 ? 23.176 2.534 43.279 1.00 14.80 509 GLU A CA 1
ATOM 1478 C C . GLU A 1 190 ? 24.388 1.685 43.179 1.00 12.63 509 GLU A C 1
ATOM 1479 O O . GLU A 1 190 ? 25.471 2.228 43.002 1.00 13.15 509 GLU A O 1
ATOM 1485 N N . ASN A 1 191 ? 24.200 0.358 43.259 1.00 12.63 510 ASN A N 1
ATOM 1486 C CA . ASN A 1 191 ? 25.273 -0.571 42.953 1.00 10.12 510 ASN A CA 1
ATOM 1487 C C . ASN A 1 191 ? 24.840 -1.459 41.782 1.00 12.58 510 ASN A C 1
ATOM 1488 O O . ASN A 1 191 ? 23.659 -1.681 41.573 1.00 14.63 510 ASN A O 1
ATOM 1493 N N . ILE A 1 192 ? 25.818 -1.963 41.031 1.00 6.77 511 ILE A N 1
ATOM 1494 C CA . ILE A 1 192 ? 25.564 -2.971 40.036 1.00 8.07 511 ILE A CA 1
ATOM 1495 C C . ILE A 1 192 ? 25.836 -4.320 40.714 1.00 8.06 511 ILE A C 1
ATOM 1496 O O . ILE A 1 192 ? 26.874 -4.480 41.354 1.00 10.04 511 ILE A O 1
ATOM 1501 N N . ASN A 1 193 ? 24.910 -5.259 40.561 1.00 9.35 512 ASN A N 1
ATOM 1502 C CA . ASN A 1 193 ? 24.911 -6.471 41.310 1.00 8.93 512 ASN A CA 1
ATOM 1503 C C . ASN A 1 193 ? 24.960 -7.685 40.413 1.00 10.40 512 ASN A C 1
ATOM 1504 O O . ASN A 1 193 ? 24.627 -7.626 39.223 1.00 9.65 512 ASN A O 1
ATOM 1509 N N . THR A 1 194 ? 25.300 -8.800 41.027 1.00 7.07 513 THR A N 1
ATOM 1510 C CA . THR A 1 194 ? 25.343 -10.079 40.350 1.00 7.94 513 THR A CA 1
ATOM 1511 C C . THR A 1 194 ? 24.168 -10.916 40.827 1.00 8.12 513 THR A C 1
ATOM 1512 O O . THR A 1 194 ? 24.009 -11.115 42.037 1.00 7.50 513 THR A O 1
ATOM 1516 N N . ILE A 1 195 ? 23.400 -11.455 39.879 1.00 7.77 514 ILE A N 1
ATOM 1517 C CA . ILE A 1 195 ? 22.342 -12.425 40.205 1.00 8.70 514 ILE A CA 1
ATOM 1518 C C . ILE A 1 195 ? 22.536 -13.715 39.419 1.00 9.75 514 ILE A C 1
ATOM 1519 O O . ILE A 1 195 ? 22.988 -13.686 38.254 1.00 12.56 514 ILE A O 1
ATOM 1524 N N . VAL A 1 196 ? 22.239 -14.840 40.053 1.00 8.53 515 VAL A N 1
ATOM 1525 C CA . VAL A 1 196 ? 22.363 -16.143 39.411 1.00 9.51 515 VAL A CA 1
ATOM 1526 C C . VAL A 1 196 ? 21.074 -16.971 39.568 1.00 10.88 515 VAL A C 1
ATOM 1527 O O . VAL A 1 196 ? 20.223 -16.707 40.434 1.00 8.68 515 VAL A O 1
ATOM 1531 N N . ARG A 1 197 ? 20.903 -17.975 38.700 1.00 9.03 516 ARG A N 1
ATOM 1532 C CA . ARG A 1 197 ? 19.736 -18.854 38.845 1.00 7.90 516 ARG A CA 1
ATOM 1533 C C . ARG A 1 197 ? 19.866 -19.638 40.142 1.00 11.77 516 ARG A C 1
ATOM 1534 O O . ARG A 1 197 ? 20.965 -20.002 40.539 1.00 12.51 516 ARG A O 1
ATOM 1542 N N . LYS A 1 198 ? 18.732 -19.947 40.771 1.00 13.72 517 LYS A N 1
ATOM 1543 C CA . LYS A 1 198 ? 18.747 -20.646 42.061 1.00 15.42 517 LYS A CA 1
ATOM 1544 C C . LYS A 1 198 ? 19.486 -22.006 42.010 1.00 19.29 517 LYS A C 1
ATOM 1545 O O . LYS A 1 198 ? 20.144 -22.383 42.979 1.00 27.88 517 LYS A O 1
ATOM 1551 N N . GLY A 1 199 ? 19.357 -22.768 40.940 1.00 17.19 518 GLY A N 1
ATOM 1552 C CA . GLY A 1 199 ? 20.076 -24.054 40.991 1.00 19.43 518 GLY A CA 1
ATOM 1553 C C . GLY A 1 199 ? 21.613 -24.005 40.854 1.00 21.51 518 GLY A C 1
ATOM 1554 O O . GLY A 1 199 ? 22.312 -25.053 40.947 1.00 14.69 518 GLY A O 1
ATOM 1555 N N . LEU A 1 200 ? 22.167 -22.814 40.592 1.00 13.54 519 LEU A N 1
ATOM 1556 C CA . LEU A 1 200 ? 23.584 -22.745 40.218 1.00 12.24 519 LEU A CA 1
ATOM 1557 C C . LEU A 1 200 ? 24.568 -23.255 41.268 1.00 14.65 519 LEU A C 1
ATOM 1558 O O . LEU A 1 200 ? 25.535 -23.922 40.935 1.00 12.30 519 LEU A O 1
ATOM 1563 N N . LYS A 1 201 ? 24.392 -22.822 42.520 1.00 15.53 520 LYS A N 1
ATOM 1564 C CA . LYS A 1 201 ? 25.347 -23.152 43.573 1.00 15.28 520 LYS A CA 1
ATOM 1565 C C . LYS A 1 201 ? 25.571 -24.658 43.616 1.00 20.26 520 LYS A C 1
ATOM 1566 O O . LYS A 1 201 ? 26.696 -25.115 43.783 1.00 23.61 520 LYS A O 1
ATOM 1572 N N . LYS A 1 202 ? 24.487 -25.422 43.445 1.00 20.41 521 LYS A N 1
ATOM 1573 C CA . LYS A 1 202 ? 24.571 -26.883 43.532 1.00 22.19 521 LYS A CA 1
ATOM 1574 C C . LYS A 1 202 ? 25.027 -27.508 42.214 1.00 24.69 521 LYS A C 1
ATOM 1575 O O . LYS A 1 202 ? 25.880 -28.389 42.217 1.00 21.48 521 LYS A O 1
ATOM 1581 N N . GLU A 1 203 ? 24.472 -27.032 41.103 1.00 18.43 522 GLU A N 1
ATOM 1582 C CA . GLU A 1 203 ? 24.647 -27.674 39.801 1.00 13.24 522 GLU A CA 1
ATOM 1583 C C . GLU A 1 203 ? 25.922 -27.252 39.078 1.00 16.12 522 GLU A C 1
ATOM 1584 O O . GLU A 1 203 ? 26.470 -28.021 38.276 1.00 19.48 522 GLU A O 1
ATOM 1590 N N . ASN A 1 204 ? 26.385 -26.025 39.354 1.00 15.48 523 ASN A N 1
ATOM 1591 C CA . ASN A 1 204 ? 27.571 -25.529 38.684 1.00 14.09 523 ASN A CA 1
ATOM 1592 C C . ASN A 1 204 ? 28.401 -24.705 39.672 1.00 14.05 523 ASN A C 1
ATOM 1593 O O . ASN A 1 204 ? 28.460 -23.484 39.583 1.00 12.87 523 ASN A O 1
ATOM 1598 N N . PRO A 1 205 ? 29.018 -25.382 40.667 1.00 16.13 524 PRO A N 1
ATOM 1599 C CA . PRO A 1 205 ? 29.734 -24.649 41.707 1.00 16.26 524 PRO A CA 1
ATOM 1600 C C . PRO A 1 205 ? 30.923 -23.850 41.155 1.00 16.65 524 PRO A C 1
ATOM 1601 O O . PRO A 1 205 ? 31.201 -22.810 41.721 1.00 13.41 524 PRO A O 1
ATOM 1605 N N . GLU A 1 206 ? 31.555 -24.318 40.083 1.00 16.56 525 GLU A N 1
ATOM 1606 C CA . GLU A 1 206 ? 32.693 -23.620 39.452 1.00 21.33 525 GLU A CA 1
ATOM 1607 C C . GLU A 1 206 ? 32.290 -22.228 38.966 1.00 16.94 525 GLU A C 1
ATOM 1608 O O . GLU A 1 206 ? 32.927 -21.239 39.287 1.00 15.32 525 GLU A O 1
ATOM 1614 N N . ALA A 1 207 ? 31.235 -22.153 38.173 1.00 12.42 526 ALA A N 1
ATOM 1615 C CA . ALA A 1 207 ? 30.749 -20.829 37.729 1.00 11.62 526 ALA A CA 1
ATOM 1616 C C . ALA A 1 207 ? 30.248 -19.995 38.921 1.00 9.25 526 ALA A C 1
ATOM 1617 O O . ALA A 1 207 ? 30.488 -18.759 39.008 1.00 9.95 526 ALA A O 1
ATOM 1619 N N . TYR A 1 208 ? 29.515 -20.635 39.829 1.00 10.20 527 TYR A N 1
ATOM 1620 C CA . TYR A 1 208 ? 28.933 -19.900 40.953 1.00 10.57 527 TYR A CA 1
ATOM 1621 C C . TYR A 1 208 ? 30.009 -19.129 41.754 1.00 12.07 527 TYR A C 1
ATOM 1622 O O . TYR A 1 208 ? 29.849 -17.954 42.079 1.00 10.58 527 TYR A O 1
ATOM 1631 N N . LYS A 1 209 ? 31.115 -19.812 42.046 1.00 12.72 528 LYS A N 1
ATOM 1632 C CA . LYS A 1 209 ? 32.176 -19.230 42.842 1.00 13.50 528 LYS A CA 1
ATOM 1633 C C . LYS A 1 209 ? 32.783 -17.995 42.154 1.00 14.09 528 LYS A C 1
ATOM 1634 O O . LYS A 1 209 ? 33.033 -16.985 42.804 1.00 11.24 528 LYS A O 1
ATOM 1640 N N . VAL A 1 210 ? 32.973 -18.070 40.844 1.00 12.81 529 VAL A N 1
ATOM 1641 C CA . VAL A 1 210 ? 33.464 -16.930 40.099 1.00 8.68 529 VAL A CA 1
ATOM 1642 C C . VAL A 1 210 ? 32.472 -15.761 40.119 1.00 11.47 529 VAL A C 1
ATOM 1643 O O . VAL A 1 210 ? 32.861 -14.594 40.375 1.00 9.94 529 VAL A O 1
ATOM 1647 N N . LEU A 1 211 ? 31.193 -16.045 39.862 1.00 9.48 530 LEU A N 1
ATOM 1648 C CA . LEU A 1 211 ? 30.209 -14.960 39.842 1.00 8.42 530 LEU A CA 1
ATOM 1649 C C . LEU A 1 211 ? 30.091 -14.330 41.215 1.00 13.11 530 LEU A C 1
ATOM 1650 O O . LEU A 1 211 ? 29.824 -13.152 41.325 1.00 10.52 530 LEU A O 1
ATOM 1655 N N . ASP A 1 212 ? 30.269 -15.140 42.258 1.00 9.79 531 ASP A N 1
ATOM 1656 C CA . ASP A 1 212 ? 30.147 -14.667 43.642 1.00 10.30 531 ASP A CA 1
ATOM 1657 C C . ASP A 1 212 ? 31.250 -13.657 43.971 1.00 13.35 531 ASP A C 1
ATOM 1658 O O . ASP A 1 212 ? 31.042 -12.710 44.731 1.00 13.76 531 ASP A O 1
ATOM 1663 N N . LYS A 1 213 ? 32.417 -13.823 43.352 1.00 8.87 532 LYS A N 1
ATOM 1664 C CA . LYS A 1 213 ? 33.569 -13.028 43.707 1.00 10.24 532 LYS A CA 1
ATOM 1665 C C . LYS A 1 213 ? 33.848 -11.876 42.771 1.00 11.38 532 LYS A C 1
ATOM 1666 O O . LYS A 1 213 ? 34.657 -11.026 43.094 1.00 9.99 532 LYS A O 1
ATOM 1672 N N . PHE A 1 214 ? 33.258 -11.923 41.573 1.00 8.40 533 PHE A N 1
ATOM 1673 C CA . PHE A 1 214 ? 33.498 -10.898 40.538 1.00 10.48 533 PHE A CA 1
ATOM 1674 C C . PHE A 1 214 ? 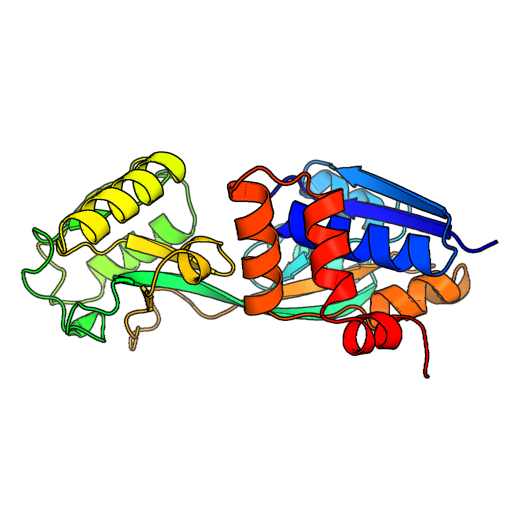33.252 -9.529 41.131 1.00 10.43 533 PHE A C 1
ATOM 1675 O O . PHE A 1 214 ? 32.188 -9.287 41.726 1.00 9.03 533 PHE A O 1
ATOM 1683 N N . ASN A 1 215 ? 34.204 -8.611 40.969 1.00 9.88 534 ASN A N 1
ATOM 1684 C CA . ASN A 1 215 ? 33.997 -7.238 41.449 1.00 8.99 534 ASN A CA 1
ATOM 1685 C C . ASN A 1 215 ? 35.068 -6.291 40.857 1.00 9.42 534 ASN A C 1
ATOM 1686 O O . ASN A 1 215 ? 36.200 -6.707 40.649 1.00 9.25 534 ASN A O 1
ATOM 1691 N N . TRP A 1 216 ? 34.707 -5.034 40.620 1.00 7.67 535 TRP A N 1
ATOM 1692 C CA . TRP A 1 216 ? 35.701 -4.040 40.211 1.00 10.71 535 TRP A CA 1
ATOM 1693 C C . TRP A 1 216 ? 35.121 -2.683 40.521 1.00 12.18 535 TRP A C 1
ATOM 1694 O O . TRP A 1 216 ? 34.069 -2.604 41.160 1.00 12.96 535 TRP A O 1
ATOM 1705 N N . THR A 1 217 ? 35.803 -1.609 40.136 1.00 8.31 536 THR A N 1
ATOM 1706 C CA . THR A 1 217 ? 35.410 -0.280 40.628 1.00 7.32 536 THR A CA 1
ATOM 1707 C C . THR A 1 217 ? 34.945 0.624 39.496 1.00 9.56 536 THR A C 1
ATOM 1708 O O . THR A 1 217 ? 35.146 0.344 38.305 1.00 11.45 536 THR A O 1
ATOM 1712 N N . THR A 1 218 ? 34.348 1.741 39.869 1.00 11.94 537 THR A N 1
ATOM 1713 C CA . THR A 1 218 ? 33.906 2.727 38.873 1.00 10.62 537 THR A CA 1
ATOM 1714 C C . THR A 1 218 ? 35.091 3.149 37.978 1.00 11.31 537 THR A C 1
ATOM 1715 O O . THR A 1 218 ? 34.950 3.246 36.753 1.00 13.91 537 THR A O 1
ATOM 1719 N N . LYS A 1 219 ? 36.255 3.409 38.572 1.00 10.41 538 LYS A N 1
ATOM 1720 C CA . LYS A 1 219 ? 37.434 3.789 37.733 1.00 11.60 538 LYS A CA 1
ATOM 1721 C C . LYS A 1 219 ? 37.895 2.718 36.752 1.00 14.96 538 LYS A C 1
ATOM 1722 O O . LYS A 1 219 ? 38.333 3.028 35.643 1.00 11.61 538 LYS A O 1
ATOM 1728 N N . ASP A 1 220 ? 37.786 1.451 37.142 1.00 13.98 539 ASP A N 1
ATOM 1729 C CA . ASP A 1 220 ? 38.123 0.364 36.234 1.00 7.67 539 ASP A CA 1
ATOM 1730 C C . ASP A 1 220 ? 37.159 0.359 35.055 1.00 9.79 539 ASP A C 1
ATOM 1731 O O . ASP A 1 220 ? 37.566 0.274 33.887 1.00 8.27 539 ASP A O 1
ATOM 1736 N N . MET A 1 221 ? 35.860 0.384 35.357 1.00 9.25 540 MET A N 1
ATOM 1737 C CA . MET A 1 221 ? 34.882 0.416 34.293 1.00 8.10 540 MET A CA 1
ATOM 1738 C C . MET A 1 221 ? 35.090 1.633 33.380 1.00 8.95 540 MET A C 1
ATOM 1739 O O . MET A 1 221 ? 34.927 1.529 32.175 1.00 9.81 540 MET A O 1
ATOM 1744 N N . GLU A 1 222 ? 35.387 2.789 33.953 1.00 9.53 541 GLU A N 1
ATOM 1745 C CA . GLU A 1 222 ? 35.532 3.981 33.125 1.00 9.49 541 GLU A CA 1
ATOM 1746 C C . GLU A 1 222 ? 36.743 3.874 32.180 1.00 10.72 541 GLU A C 1
ATOM 1747 O O . GLU A 1 222 ? 36.705 4.358 31.044 1.00 11.16 541 GLU A O 1
ATOM 1753 N N . ALA A 1 223 ? 37.811 3.231 32.633 1.00 10.27 542 ALA A N 1
ATOM 1754 C CA . ALA A 1 223 ? 38.990 3.023 31.808 1.00 9.56 542 ALA A CA 1
ATOM 1755 C C . ALA A 1 223 ? 38.658 2.106 30.612 1.00 10.88 542 ALA A C 1
ATOM 1756 O O . ALA A 1 223 ? 39.009 2.397 29.456 1.00 13.46 542 ALA A O 1
ATOM 1758 N N . VAL A 1 224 ? 38.020 0.971 30.866 1.00 9.73 543 VAL A N 1
ATOM 1759 C CA . VAL A 1 224 ? 37.584 0.111 29.764 1.00 6.62 543 VAL A CA 1
ATOM 1760 C C . VAL A 1 224 ? 36.614 0.873 28.819 1.00 10.56 543 VAL A C 1
ATOM 1761 O O . VAL A 1 224 ? 36.738 0.843 27.562 1.00 8.47 543 VAL A O 1
ATOM 1765 N N . MET A 1 225 ? 35.667 1.597 29.414 1.00 8.82 544 MET A N 1
ATOM 1766 C CA . MET A 1 225 ? 34.685 2.292 28.575 1.00 8.58 544 MET A CA 1
ATOM 1767 C C . MET A 1 225 ? 35.362 3.336 27.673 1.00 10.61 544 MET A C 1
ATOM 1768 O O . MET A 1 225 ? 34.967 3.479 26.539 1.00 9.41 544 MET A O 1
ATOM 1773 N N . LEU A 1 226 ? 36.387 4.038 28.170 1.00 10.26 545 LEU A N 1
ATOM 1774 C CA . LEU A 1 226 ? 37.095 5.046 27.344 1.00 9.65 545 LEU A CA 1
ATOM 1775 C C . LEU A 1 226 ? 37.859 4.371 26.203 1.00 15.76 545 LEU A C 1
ATOM 1776 O O . LEU A 1 226 ? 37.851 4.857 25.076 1.00 11.76 545 LEU A O 1
ATOM 1781 N N . ASP A 1 227 ? 38.540 3.261 26.472 1.00 10.29 546 ASP A N 1
ATOM 1782 C CA . ASP A 1 227 ? 39.179 2.522 25.359 1.00 11.38 546 ASP A CA 1
ATOM 1783 C C . ASP A 1 227 ? 38.189 2.172 24.229 1.00 12.93 546 ASP A C 1
ATOM 1784 O O . ASP A 1 227 ? 38.520 2.272 23.035 1.00 12.44 546 ASP A O 1
ATOM 1789 N N . ILE A 1 228 ? 37.004 1.713 24.600 1.00 9.77 547 ILE A N 1
ATOM 1790 C CA . ILE A 1 228 ? 36.004 1.323 23.604 1.00 10.22 547 ILE A CA 1
ATOM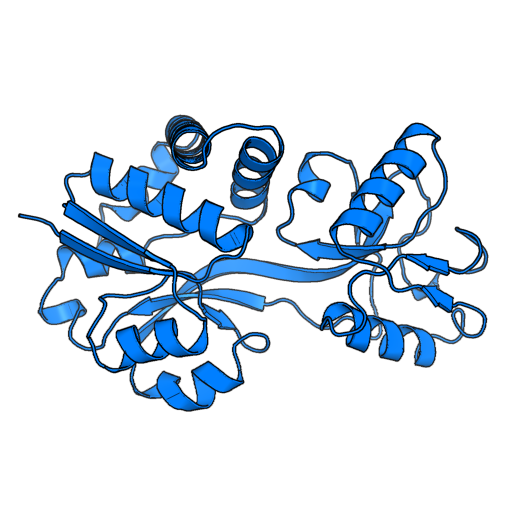 1791 C C . ILE A 1 228 ? 35.505 2.576 22.886 1.00 12.01 547 ILE A C 1
ATOM 1792 O O . ILE A 1 228 ? 35.379 2.578 21.661 1.00 13.09 547 ILE A O 1
ATOM 1797 N N . GLN A 1 229 ? 35.239 3.631 23.654 1.00 10.48 548 GLN A N 1
ATOM 1798 C CA . GLN A 1 229 ? 34.777 4.894 23.055 1.00 11.02 548 GLN A CA 1
ATOM 1799 C C . GLN A 1 229 ? 35.840 5.418 22.031 1.00 13.32 548 GLN A C 1
ATOM 1800 O O . GLN A 1 229 ? 35.511 6.120 21.093 1.00 13.28 548 GLN A O 1
ATOM 1806 N N . ASN A 1 230 ? 37.106 5.100 22.263 1.00 13.60 549 ASN A N 1
ATOM 1807 C CA . ASN A 1 230 ? 38.205 5.528 21.405 1.00 11.70 549 ASN A CA 1
ATOM 1808 C C . ASN A 1 230 ? 38.545 4.532 20.293 1.00 17.65 549 ASN A C 1
ATOM 1809 O O . ASN A 1 230 ? 39.500 4.710 19.585 1.00 16.62 549 ASN A O 1
ATOM 1814 N N . GLY A 1 231 ? 37.794 3.448 20.153 1.00 13.23 550 GLY A N 1
ATOM 1815 C CA . GLY A 1 231 ? 37.999 2.618 18.974 1.00 12.40 550 GLY A CA 1
ATOM 1816 C C . GLY A 1 231 ? 38.501 1.219 19.233 1.00 14.80 550 GLY A C 1
ATOM 1817 O O . GLY A 1 231 ? 38.510 0.423 18.322 1.00 12.32 550 GLY A O 1
ATOM 1818 N N . LYS A 1 232 ? 38.906 0.897 20.454 1.00 14.72 551 LYS A N 1
ATOM 1819 C CA . LYS A 1 232 ? 39.344 -0.477 20.704 1.00 13.11 551 LYS A CA 1
ATOM 1820 C C . LYS A 1 232 ? 38.138 -1.405 20.696 1.00 12.80 551 LYS A C 1
ATOM 1821 O O . LYS A 1 232 ? 37.077 -1.044 21.176 1.00 13.46 551 LYS A O 1
ATOM 1827 N N . THR A 1 233 ? 38.287 -2.624 20.194 1.00 15.03 552 THR A N 1
ATOM 1828 C CA . THR A 1 233 ? 37.192 -3.568 20.333 1.00 13.04 552 THR A CA 1
ATOM 1829 C C . THR A 1 233 ? 36.993 -3.845 21.851 1.00 12.79 552 THR A C 1
ATOM 1830 O O . THR A 1 233 ? 37.961 -3.788 22.637 1.00 12.81 552 THR A O 1
ATOM 1834 N N . PRO A 1 234 ? 35.761 -4.169 22.246 1.00 13.68 553 PRO A N 1
ATOM 1835 C CA . PRO A 1 234 ? 35.505 -4.516 23.659 1.00 14.58 553 PRO A CA 1
ATOM 1836 C C . PRO A 1 234 ? 36.402 -5.685 24.124 1.00 13.44 553 PRO A C 1
ATOM 1837 O O . PRO A 1 234 ? 36.892 -5.648 25.242 1.00 13.21 553 PRO A O 1
ATOM 1841 N N . GLU A 1 235 ? 36.651 -6.669 23.265 1.00 14.01 554 GLU A N 1
ATOM 1842 C CA . GLU A 1 235 ? 37.547 -7.767 23.638 1.00 15.89 554 GLU A CA 1
ATOM 1843 C C . GLU A 1 235 ? 38.955 -7.276 23.922 1.00 12.11 554 GLU A C 1
ATOM 1844 O O . GLU A 1 235 ? 39.545 -7.658 24.934 1.00 12.26 554 GLU A O 1
ATOM 1850 N N . GLU A 1 236 ? 39.498 -6.396 23.071 1.00 14.59 555 GLU A N 1
ATOM 1851 C CA . GLU A 1 236 ? 40.851 -5.893 23.334 1.00 13.40 555 GLU A CA 1
ATOM 1852 C C . GLU A 1 236 ? 40.920 -4.918 24.506 1.00 15.15 555 GLU A C 1
ATOM 1853 O O . GLU A 1 236 ? 41.877 -4.969 25.270 1.00 14.01 555 GLU A O 1
ATOM 1859 N N . ALA A 1 237 ? 39.938 -4.024 24.649 1.00 11.17 556 ALA A N 1
ATOM 1860 C CA . ALA A 1 237 ? 39.847 -3.156 25.835 1.00 12.46 556 ALA A CA 1
ATOM 1861 C C . ALA A 1 237 ? 39.867 -4.009 27.138 1.00 12.69 556 ALA A C 1
ATOM 1862 O O . ALA A 1 237 ? 40.547 -3.686 28.099 1.00 11.38 556 ALA A O 1
ATOM 1864 N N . ALA A 1 238 ? 39.118 -5.104 27.131 1.00 9.67 557 ALA A N 1
ATOM 1865 C CA . ALA A 1 238 ? 39.001 -5.972 28.305 1.00 10.84 557 ALA A CA 1
ATOM 1866 C C . ALA A 1 238 ? 40.338 -6.683 28.579 1.00 13.65 557 ALA A C 1
ATOM 1867 O O . ALA A 1 238 ? 40.817 -6.727 29.702 1.00 12.72 557 ALA A O 1
ATOM 1869 N N . LYS A 1 239 ? 40.967 -7.203 27.536 1.00 15.02 558 LYS A N 1
ATOM 1870 C CA . LYS A 1 239 ? 42.211 -7.960 27.702 1.00 17.20 558 LYS A CA 1
ATOM 1871 C C . LYS A 1 239 ? 43.263 -7.018 28.255 1.00 17.04 558 LYS A C 1
ATOM 1872 O O . LYS A 1 239 ? 44.070 -7.403 29.095 1.00 14.09 558 LYS A O 1
ATOM 1878 N N . ASN A 1 240 ? 43.266 -5.783 27.763 1.00 14.81 559 ASN A N 1
ATOM 1879 C CA . ASN A 1 240 ? 44.249 -4.812 28.226 1.00 18.31 559 ASN A CA 1
ATOM 1880 C C . ASN A 1 240 ? 44.036 -4.489 29.688 1.00 18.13 559 ASN A C 1
ATOM 1881 O O . ASN A 1 240 ? 45.011 -4.406 30.461 1.00 15.47 559 ASN A O 1
ATOM 1886 N N . TRP A 1 241 ? 42.765 -4.276 30.080 1.00 12.55 560 TRP A N 1
ATOM 1887 C CA . TRP A 1 241 ? 42.494 -3.969 31.477 1.00 12.48 560 TRP A CA 1
ATOM 1888 C C . TRP A 1 241 ? 42.934 -5.182 32.329 1.00 12.91 560 TRP A C 1
ATOM 1889 O O . TRP A 1 241 ? 43.543 -5.039 33.403 1.00 14.67 560 TRP A O 1
ATOM 1900 N N . ILE A 1 242 ? 42.639 -6.392 31.861 1.00 8.72 561 ILE A N 1
ATOM 1901 C CA . ILE A 1 242 ? 42.924 -7.589 32.678 1.00 9.92 561 ILE A CA 1
ATOM 1902 C C . ILE A 1 242 ? 44.426 -7.687 32.911 1.00 12.87 561 ILE A C 1
ATOM 1903 O O . ILE A 1 242 ? 44.886 -7.931 34.031 1.00 11.68 561 ILE A O 1
ATOM 1908 N N . LYS A 1 243 ? 45.173 -7.481 31.837 1.00 17.27 562 LYS A N 1
ATOM 1909 C CA . LYS A 1 243 ? 46.644 -7.552 31.895 1.00 23.14 562 LYS A CA 1
ATOM 1910 C C . LYS A 1 243 ? 47.207 -6.634 32.975 1.00 21.73 562 LYS A C 1
ATOM 1911 O O . LYS A 1 243 ? 48.135 -7.006 33.702 1.00 25.30 562 LYS A O 1
ATOM 1917 N N . ASP A 1 244 ? 46.682 -5.414 33.046 1.00 15.80 563 ASP A N 1
ATOM 1918 C CA . ASP A 1 244 ? 47.158 -4.441 34.024 1.00 15.56 563 ASP A CA 1
ATOM 1919 C C . ASP A 1 244 ? 46.628 -4.682 35.450 1.00 17.81 563 ASP A C 1
ATOM 1920 O O . ASP A 1 244 ? 47.000 -3.975 36.373 1.00 18.59 563 ASP A O 1
ATOM 1925 N N . HIS A 1 245 ? 45.719 -5.633 35.638 1.00 15.63 564 HIS A N 1
ATOM 1926 C CA . HIS A 1 245 ? 45.097 -5.816 36.946 1.00 15.55 564 HIS A CA 1
ATOM 1927 C C . HIS A 1 245 ? 45.037 -7.290 37.234 1.00 15.68 564 HIS A C 1
ATOM 1928 O O . HIS A 1 245 ? 44.062 -7.799 37.764 1.00 15.19 564 HIS A O 1
ATOM 1935 N N . GLN A 1 246 ? 46.102 -7.980 36.854 1.00 17.17 565 GLN A N 1
ATOM 1936 C CA . GLN A 1 246 ? 46.069 -9.410 36.844 1.00 16.20 565 GLN A CA 1
ATOM 1937 C C . GLN A 1 246 ? 45.793 -9.932 38.234 1.00 15.26 565 GLN A C 1
ATOM 1938 O O . GLN A 1 246 ? 45.096 -10.918 38.391 1.00 15.81 565 GLN A O 1
ATOM 1944 N N . LYS A 1 247 ? 46.393 -9.312 39.240 1.00 15.55 566 LYS A N 1
ATOM 1945 C CA . LYS A 1 247 ? 46.255 -9.821 40.608 1.00 14.38 566 LYS A CA 1
ATOM 1946 C C . LYS A 1 247 ? 44.791 -9.778 41.064 1.00 14.77 566 LYS A C 1
ATOM 1947 O O . LYS A 1 247 ? 44.274 -10.734 41.705 1.00 16.69 566 LYS A O 1
ATOM 1953 N N . GLU A 1 248 ? 44.127 -8.692 40.691 1.00 19.04 567 GLU A N 1
ATOM 1954 C CA . GLU A 1 248 ? 42.720 -8.457 41.047 1.00 16.35 567 GLU A CA 1
ATOM 1955 C C . GLU A 1 248 ? 41.830 -9.470 40.350 1.00 15.95 567 GLU A C 1
ATOM 1956 O O . GLU A 1 248 ? 40.916 -10.024 40.965 1.00 16.60 567 GLU A O 1
ATOM 1962 N N . VAL A 1 249 ? 42.090 -9.698 39.062 1.00 12.87 568 VAL A N 1
ATOM 1963 C CA . VAL A 1 249 ? 41.307 -10.644 38.293 1.00 10.78 568 VAL A CA 1
ATOM 1964 C C . VAL A 1 249 ? 41.475 -12.073 38.826 1.00 14.75 568 VAL A C 1
ATOM 1965 O O . VAL A 1 249 ? 40.507 -1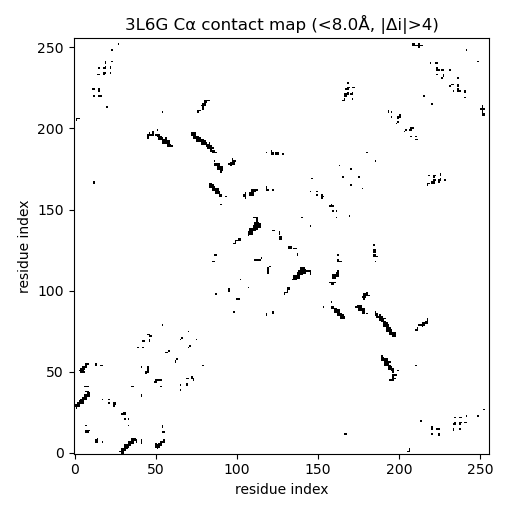2.813 38.986 1.00 10.37 568 VAL A O 1
ATOM 1969 N N . ASP A 1 250 ? 42.708 -12.480 39.080 1.00 9.59 569 ASP A N 1
ATOM 1970 C CA . ASP A 1 250 ? 42.925 -13.853 39.535 1.00 13.13 569 ASP A CA 1
ATOM 1971 C C . ASP A 1 250 ? 42.143 -14.156 40.849 1.00 12.04 569 ASP A C 1
ATOM 1972 O O . ASP A 1 250 ? 41.776 -15.278 41.098 1.00 12.36 569 ASP A O 1
ATOM 1977 N N . LYS A 1 251 ? 41.856 -13.140 41.649 1.00 11.93 570 LYS A N 1
ATOM 1978 C CA . LYS A 1 251 ? 41.110 -13.329 42.903 1.00 12.08 570 LYS A CA 1
ATOM 1979 C C . LYS A 1 251 ? 39.722 -13.919 42.729 1.00 18.03 570 LYS A C 1
ATOM 1980 O O . LYS A 1 251 ? 39.242 -14.610 43.625 1.00 16.17 570 LYS A O 1
ATOM 1986 N N . TRP A 1 252 ? 39.104 -13.660 41.577 1.00 12.93 571 TRP A N 1
ATOM 1987 C CA . TRP A 1 252 ? 37.770 -14.189 41.273 1.00 9.58 571 TRP A CA 1
ATOM 1988 C C . TRP A 1 252 ? 37.784 -15.705 41.061 1.00 12.89 571 TRP A C 1
ATOM 1989 O O . TRP A 1 252 ? 36.719 -16.309 41.026 1.00 11.85 571 TRP A O 1
ATOM 2000 N N . PHE A 1 253 ? 38.960 -16.323 40.916 1.00 10.78 572 PHE A N 1
ATOM 2001 C CA . PHE A 1 253 ? 38.986 -17.740 40.503 1.00 12.87 572 PHE A CA 1
ATOM 2002 C C . PHE A 1 253 ? 39.577 -18.654 41.595 1.00 14.23 572 PHE A C 1
ATOM 2003 O O . PHE A 1 253 ? 39.776 -19.839 41.373 1.00 15.41 572 PHE A O 1
ATOM 2011 N N . LYS A 1 254 ? 39.802 -18.101 42.778 1.00 17.71 573 LYS A N 1
ATOM 2012 C CA . LYS A 1 254 ? 40.344 -18.890 43.884 1.00 24.76 573 LYS A CA 1
ATOM 2013 C C . LYS A 1 254 ? 39.835 -18.447 45.256 1.00 29.72 573 LYS A C 1
ATOM 2014 O O . LYS A 1 254 ? 39.284 -17.354 45.412 1.00 30.03 573 LYS A O 1
ATOM 2020 N N . GLY A 1 255 ? 40.053 -19.300 46.252 1.00 33.03 574 GLY A N 1
ATOM 2021 C CA . GLY A 1 255 ? 39.659 -18.997 47.621 1.00 39.07 574 GLY A CA 1
ATOM 2022 C C . GLY A 1 255 ? 38.251 -19.469 47.969 1.00 38.05 574 GLY A C 1
ATOM 2023 O O . GLY A 1 255 ? 37.398 -19.672 47.090 1.00 40.73 574 GLY A O 1
ATOM 2024 N N . SER A 1 256 ? 38.020 -19.648 49.266 1.00 39.47 575 SER A N 1
ATOM 2025 C CA . SER A 1 256 ? 36.717 -20.058 49.803 1.00 43.41 575 SER A CA 1
ATOM 2026 C C . SER A 1 256 ? 35.592 -19.104 49.372 1.00 43.55 575 SER A C 1
ATOM 2027 O O . SER A 1 256 ? 35.780 -17.887 49.314 1.00 41.66 575 SER A O 1
#

B-factor: mean 19.57, std 10.77, range [6.04, 79.44]